Protein AF-A0A973TRD7-F1 (afdb_monomer)

Sequence (199 aa):
MSELKPLNPTEQDALVKQIGLTLMRAAPEEWRHVTAEYRATGRYFELAAEVRTADGGVRAWSPPQEVAGLFSRLRAGMYREGRGSWSNARYQLDHPSSYNLDFDRAEPTWTTPPPPQAYLDEMRFFPRTDDNVPDWLRRRLQQAPPPPPPVEPQPPRGFRTARVFDGAGPGGRPSVNRPPVADADPDLVLSNQDGAPVE

Secondary structure (DSSP, 8-state):
----PPPPHHHHHHHHHHHHHHHHHHSPTTEEEEEEEEEEETTEEEEEEEEEETTS-EEEE---HHHHHHHHHHHHHT-BTBBB--SEEEEEEETTTEEEEEEE-SPPPPSSPPPHHHHHHHHHHS-B-GGGS-HHHHHHHHHSPPPPPP---------------S-PPTTS-----PPPPPP--S---S---------

Foldseek 3Di:
DDDLAADDPVVLVVLLVVLQVQCVVQPDPQFFKKKWKWFAFQPDIDIWMWTQGPVRDIDTDDGDVVSNVSVVVSQSNQADPQQFGFGMWMWMAGPPGDIDIDTHNDDDDDPDDDALVSLVSRCVSRPHHPVNQDPVSVVSPVVHPDDDDPPPPDDPPDPPPDPPAPDDDPPRDGDDPDDDDPDDDPPDPDDDDDDDDDD

Structure (mmCIF, N/CA/C/O backbone):
data_AF-A0A973TRD7-F1
#
_entry.id   AF-A0A973TRD7-F1
#
loop_
_atom_site.group_PDB
_atom_site.id
_atom_site.type_symbol
_atom_site.label_atom_id
_atom_site.label_alt_id
_atom_site.label_comp_id
_atom_site.label_asym_id
_atom_site.label_entity_id
_atom_site.label_seq_id
_atom_site.pdbx_PDB_ins_code
_atom_site.Cartn_x
_atom_site.Cartn_y
_atom_site.Cartn_z
_atom_site.occupancy
_atom_site.B_iso_or_equiv
_atom_site.auth_seq_id
_atom_site.auth_comp_id
_atom_site.auth_asym_id
_atom_site.auth_atom_id
_atom_site.pdbx_PDB_model_num
ATOM 1 N N . MET A 1 1 ? -20.399 -10.534 14.195 1.00 36.16 1 MET A N 1
ATOM 2 C CA . MET A 1 1 ? -19.241 -9.619 14.238 1.00 36.16 1 MET A CA 1
ATOM 3 C C . MET A 1 1 ? -18.021 -10.506 14.106 1.00 36.16 1 MET A C 1
ATOM 5 O O . MET A 1 1 ? -17.645 -11.128 15.084 1.00 36.16 1 MET A O 1
ATOM 9 N N . SER A 1 2 ? -17.533 -10.728 12.887 1.00 35.81 2 SER A N 1
ATOM 10 C CA . SER A 1 2 ? -16.431 -11.665 12.662 1.00 35.81 2 SER A CA 1
ATOM 11 C C . SER A 1 2 ? -15.164 -11.066 13.259 1.00 35.81 2 SER A C 1
ATOM 13 O O . SER A 1 2 ? -14.701 -10.033 12.780 1.00 35.81 2 SER A O 1
ATOM 15 N N . GLU A 1 3 ? -14.650 -11.675 14.325 1.00 46.66 3 GLU A N 1
ATOM 16 C CA . GLU A 1 3 ? -13.319 -11.389 14.853 1.00 46.66 3 GLU A CA 1
ATOM 17 C C . GLU A 1 3 ? -12.333 -11.444 13.679 1.00 46.66 3 GLU A C 1
ATOM 19 O O . GLU A 1 3 ? -12.200 -12.476 13.014 1.00 46.66 3 GLU A O 1
ATOM 24 N N . LEU A 1 4 ? -11.697 -10.313 13.362 1.00 54.75 4 LEU A N 1
ATOM 25 C CA . LEU A 1 4 ? -10.613 -10.255 12.387 1.00 54.75 4 LEU A CA 1
ATOM 26 C C . LEU A 1 4 ? -9.442 -11.032 12.984 1.00 54.75 4 LEU A C 1
ATOM 28 O O . LEU A 1 4 ? -8.583 -10.469 13.658 1.00 54.75 4 LEU A O 1
ATOM 32 N N . LYS A 1 5 ? -9.447 -12.353 12.797 1.00 61.47 5 LYS A N 1
ATOM 33 C CA . LYS A 1 5 ? -8.379 -13.213 13.285 1.00 61.47 5 LYS A CA 1
ATOM 34 C C . LYS A 1 5 ? -7.078 -12.764 12.607 1.00 61.47 5 LYS A C 1
ATOM 36 O O . LYS A 1 5 ? -7.016 -12.799 11.374 1.00 61.47 5 LYS A O 1
ATOM 41 N N . PRO A 1 6 ? -6.056 -12.331 13.367 1.00 72.06 6 PRO A N 1
ATOM 42 C CA . PRO A 1 6 ? -4.777 -11.955 12.784 1.00 72.06 6 PRO A CA 1
ATOM 43 C C . PRO A 1 6 ? -4.212 -13.148 12.011 1.00 72.06 6 PRO A C 1
ATOM 45 O O . PRO A 1 6 ? -4.351 -14.296 12.446 1.00 72.06 6 PRO A O 1
ATOM 48 N N . LEU A 1 7 ? -3.592 -12.886 10.860 1.00 78.75 7 LEU A N 1
ATOM 49 C CA . LEU A 1 7 ? -3.001 -13.953 10.058 1.00 78.75 7 LEU A CA 1
ATOM 50 C C . LEU A 1 7 ? -1.892 -14.639 10.863 1.00 78.75 7 LEU A C 1
ATOM 52 O O . LEU A 1 7 ? -1.055 -13.984 11.490 1.00 78.75 7 LEU A O 1
ATOM 56 N N . ASN A 1 8 ? -1.881 -15.970 10.825 1.00 82.19 8 ASN A N 1
ATOM 57 C CA . ASN A 1 8 ? -0.775 -16.761 11.346 1.00 82.19 8 ASN A CA 1
ATOM 58 C C . ASN A 1 8 ? 0.511 -16.449 10.549 1.00 82.19 8 ASN A C 1
ATOM 60 O O . ASN A 1 8 ? 0.427 -16.109 9.368 1.00 82.19 8 ASN A O 1
ATOM 64 N N . PRO A 1 9 ? 1.706 -16.596 11.149 1.00 84.00 9 PRO A N 1
ATOM 65 C CA . PRO A 1 9 ? 2.973 -16.251 10.495 1.00 84.00 9 PRO A CA 1
ATOM 66 C C . PRO A 1 9 ? 3.190 -16.976 9.157 1.00 84.00 9 PRO A C 1
ATOM 68 O O . PRO A 1 9 ? 3.732 -16.392 8.227 1.00 84.00 9 PRO A O 1
ATOM 71 N N . THR A 1 10 ? 2.703 -18.212 9.021 1.00 87.69 10 THR A N 1
ATOM 72 C CA . THR A 1 10 ? 2.741 -18.969 7.760 1.00 87.69 10 THR A CA 1
ATOM 73 C C . THR A 1 10 ? 1.895 -18.329 6.659 1.00 87.69 10 THR A C 1
ATOM 75 O O . THR A 1 10 ? 2.340 -18.248 5.522 1.00 87.69 10 THR A O 1
ATOM 78 N N . GLU A 1 11 ? 0.699 -17.833 6.987 1.00 88.94 11 GLU A N 1
ATOM 79 C CA . GLU A 1 11 ? -0.173 -17.157 6.018 1.00 88.94 11 GLU A CA 1
ATOM 80 C C . GLU A 1 11 ? 0.417 -15.808 5.593 1.00 88.94 11 GLU A C 1
ATOM 82 O O . GLU A 1 11 ? 0.326 -15.419 4.431 1.00 88.94 11 GLU A O 1
ATOM 87 N N . GLN A 1 12 ? 1.054 -15.098 6.530 1.00 89.75 12 GLN A N 1
ATOM 88 C CA . GLN A 1 12 ? 1.774 -13.860 6.231 1.00 89.75 12 GLN A CA 1
ATOM 89 C C . GLN A 1 12 ? 2.941 -14.124 5.271 1.00 89.75 12 GLN A C 1
ATOM 91 O O . GLN A 1 12 ? 3.030 -13.468 4.238 1.00 89.75 12 GLN A O 1
ATOM 96 N N . ASP A 1 13 ? 3.788 -15.116 5.563 1.00 90.62 13 ASP A N 1
ATOM 97 C CA . ASP A 1 13 ? 4.892 -15.526 4.684 1.00 90.62 13 ASP A CA 1
ATOM 98 C C . ASP A 1 13 ? 4.392 -15.969 3.299 1.00 90.62 13 ASP A C 1
ATOM 100 O O . ASP A 1 13 ? 4.943 -15.557 2.276 1.00 90.62 13 ASP A O 1
ATOM 104 N N . ALA A 1 14 ? 3.293 -16.727 3.251 1.00 92.19 14 ALA A N 1
ATOM 105 C CA . ALA A 1 14 ? 2.662 -17.120 1.998 1.00 92.19 14 ALA A CA 1
ATOM 106 C C . ALA A 1 14 ? 2.234 -15.895 1.175 1.00 92.19 14 ALA A C 1
ATOM 108 O O . ALA A 1 14 ? 2.554 -15.830 -0.011 1.00 92.19 14 ALA A O 1
ATOM 109 N N . LEU A 1 15 ? 1.585 -14.895 1.784 1.00 93.12 15 LEU A N 1
ATOM 110 C CA . LEU A 1 15 ? 1.212 -13.655 1.090 1.00 93.12 15 LEU A CA 1
ATOM 111 C C . LEU A 1 15 ? 2.434 -12.882 0.590 1.00 93.12 15 LEU A C 1
ATOM 113 O O . LEU A 1 15 ? 2.438 -12.440 -0.555 1.00 93.12 15 LEU A O 1
ATOM 117 N N . VAL A 1 16 ? 3.484 -12.755 1.403 1.00 92.62 16 VAL A N 1
ATOM 118 C CA . VAL A 1 16 ? 4.730 -12.066 1.017 1.00 92.62 16 VAL A CA 1
ATOM 119 C C . VAL A 1 16 ? 5.386 -12.743 -0.188 1.00 92.62 16 VAL A C 1
ATOM 121 O O . VAL A 1 16 ? 5.825 -12.064 -1.121 1.00 92.62 16 VAL A O 1
ATOM 124 N N . LYS A 1 17 ? 5.409 -14.079 -0.214 1.00 92.88 17 LYS A N 1
ATOM 125 C CA . LYS A 1 17 ? 5.917 -14.854 -1.354 1.00 92.88 17 LYS A CA 1
ATOM 126 C C . LYS A 1 17 ? 5.019 -14.730 -2.580 1.00 92.88 17 LYS A C 1
ATOM 128 O O . LYS A 1 17 ? 5.532 -14.570 -3.682 1.00 92.88 17 LYS A O 1
ATOM 133 N N . GLN A 1 18 ? 3.696 -14.761 -2.411 1.00 94.19 18 GLN A N 1
ATOM 134 C CA . GLN A 1 18 ? 2.751 -14.552 -3.515 1.00 94.19 18 GLN A CA 1
ATOM 135 C C . GLN A 1 18 ? 2.909 -13.161 -4.142 1.00 94.19 18 GLN A C 1
ATOM 137 O O . GLN A 1 18 ? 2.917 -13.058 -5.366 1.00 94.19 18 GLN A O 1
ATOM 142 N N . ILE A 1 19 ? 3.114 -12.111 -3.336 1.00 94.38 19 ILE A N 1
ATOM 143 C CA . ILE A 1 19 ? 3.413 -10.756 -3.830 1.00 94.38 19 ILE A CA 1
ATOM 144 C C . ILE A 1 19 ? 4.675 -10.781 -4.696 1.00 94.38 19 ILE A C 1
ATOM 146 O O . ILE A 1 19 ? 4.633 -10.343 -5.844 1.00 94.38 19 ILE A O 1
ATOM 150 N N . GLY A 1 20 ? 5.769 -11.355 -4.182 1.00 92.69 20 GLY A N 1
ATOM 151 C CA . GLY A 1 20 ? 7.035 -11.460 -4.914 1.00 92.69 20 GLY A CA 1
ATOM 152 C C . GLY A 1 20 ? 6.910 -12.236 -6.225 1.00 92.69 20 GLY A C 1
ATOM 153 O O . GLY A 1 20 ? 7.390 -11.779 -7.257 1.00 92.69 20 GLY A O 1
ATOM 154 N N . LEU A 1 21 ? 6.205 -13.371 -6.217 1.00 92.75 21 LEU A N 1
ATOM 155 C CA . LEU A 1 21 ? 5.953 -14.174 -7.419 1.00 92.75 21 LEU A CA 1
ATOM 156 C C . LEU A 1 21 ? 5.098 -13.427 -8.449 1.00 92.75 21 LEU A C 1
ATOM 158 O O . LEU A 1 21 ? 5.360 -13.523 -9.646 1.00 92.75 21 LEU A O 1
ATOM 162 N N . THR A 1 22 ? 4.090 -12.681 -8.000 1.00 93.88 22 THR A N 1
ATOM 163 C CA . THR A 1 22 ? 3.213 -11.898 -8.884 1.00 93.88 22 THR A CA 1
ATOM 164 C C . THR A 1 22 ? 3.979 -10.742 -9.520 1.00 93.88 22 THR A C 1
ATOM 166 O O . THR A 1 22 ? 3.890 -10.541 -10.730 1.00 93.88 22 THR A O 1
ATOM 169 N N . LEU A 1 23 ? 4.797 -10.036 -8.730 1.00 92.50 23 LEU A N 1
ATOM 170 C CA . LEU A 1 23 ? 5.702 -8.997 -9.226 1.00 92.50 23 LEU A CA 1
ATOM 171 C C . LEU A 1 23 ? 6.706 -9.571 -10.228 1.00 92.50 23 LEU A C 1
ATOM 173 O O . LEU A 1 23 ? 6.843 -9.026 -11.313 1.00 92.50 23 LEU A O 1
ATOM 177 N N . MET A 1 24 ? 7.343 -10.698 -9.909 1.00 90.81 24 MET A N 1
ATOM 178 C CA . MET A 1 24 ? 8.309 -11.375 -10.781 1.00 90.81 24 MET A CA 1
ATOM 179 C C . MET A 1 24 ? 7.712 -11.778 -12.134 1.00 90.81 24 MET A C 1
ATOM 181 O O . MET A 1 24 ? 8.359 -11.613 -13.161 1.00 90.81 24 MET A O 1
ATOM 185 N N . ARG A 1 25 ? 6.488 -12.321 -12.138 1.00 90.19 25 ARG A N 1
ATOM 186 C CA . ARG A 1 25 ? 5.800 -12.763 -13.363 1.00 90.19 25 ARG A CA 1
ATOM 187 C C . ARG A 1 25 ? 5.344 -11.607 -14.241 1.00 90.19 25 ARG A C 1
ATOM 189 O O . ARG A 1 25 ? 5.261 -11.770 -15.451 1.00 90.19 25 ARG A O 1
ATOM 196 N N . ALA A 1 26 ? 4.985 -10.487 -13.624 1.00 91.25 26 ALA A N 1
ATOM 197 C CA . ALA A 1 26 ? 4.507 -9.313 -14.336 1.00 91.25 26 ALA A CA 1
ATOM 198 C C . ALA A 1 26 ? 5.639 -8.351 -14.721 1.00 91.25 26 ALA A C 1
ATOM 200 O O . ALA A 1 26 ? 5.433 -7.491 -15.579 1.00 91.25 26 ALA A O 1
ATOM 201 N N . ALA A 1 27 ? 6.805 -8.473 -14.081 1.00 89.56 27 ALA A N 1
ATOM 202 C CA . ALA A 1 27 ? 7.970 -7.663 -14.381 1.00 89.56 27 ALA A CA 1
ATOM 203 C C . ALA A 1 27 ? 8.361 -7.830 -15.860 1.00 89.56 27 ALA A C 1
ATOM 205 O O . ALA A 1 27 ? 8.278 -8.933 -16.408 1.00 89.56 27 ALA A O 1
ATOM 206 N N . PRO A 1 28 ? 8.779 -6.740 -16.519 1.00 86.94 28 PRO A N 1
ATOM 207 C CA . PRO A 1 28 ? 9.168 -6.787 -17.918 1.00 86.94 28 PRO A CA 1
ATOM 208 C C . PRO A 1 28 ? 10.438 -7.615 -18.111 1.00 86.94 28 PRO A C 1
ATOM 210 O O . PRO A 1 28 ? 11.205 -7.803 -17.172 1.00 86.94 28 PRO A O 1
ATOM 213 N N . GLU A 1 29 ? 10.707 -8.041 -19.342 1.00 83.44 29 GLU A N 1
ATOM 214 C CA . GLU A 1 29 ? 11.972 -8.690 -19.688 1.00 83.44 29 GLU A CA 1
ATOM 215 C C . GLU A 1 29 ? 13.202 -7.871 -19.241 1.00 83.44 29 GLU A C 1
ATOM 217 O O . GLU A 1 29 ? 13.158 -6.643 -19.133 1.00 83.44 29 GLU A O 1
ATOM 222 N N . GLU A 1 30 ? 14.284 -8.585 -18.916 1.00 85.81 30 GLU A N 1
ATOM 223 C CA . GLU A 1 30 ? 15.579 -8.018 -18.499 1.00 85.81 30 GLU A CA 1
ATOM 224 C C . GLU A 1 30 ? 15.570 -7.204 -17.190 1.00 85.81 30 GLU A C 1
ATOM 226 O O . GLU A 1 30 ? 16.510 -6.453 -16.900 1.00 85.81 30 GLU A O 1
ATOM 231 N N . TRP A 1 31 ? 14.536 -7.355 -16.356 1.00 91.19 31 TRP A N 1
ATOM 232 C CA . TRP A 1 31 ? 14.514 -6.767 -15.020 1.00 91.19 31 TRP A CA 1
ATOM 233 C C . TRP A 1 31 ? 15.614 -7.357 -14.120 1.00 91.19 31 TRP A C 1
ATOM 235 O O . TRP A 1 31 ? 15.914 -8.551 -14.141 1.00 91.19 31 TRP A O 1
ATOM 245 N N . ARG A 1 32 ? 16.216 -6.501 -13.293 1.00 91.88 32 ARG A N 1
ATOM 246 C CA . ARG A 1 32 ? 17.282 -6.854 -12.341 1.00 91.88 32 ARG A CA 1
ATOM 247 C C . ARG A 1 32 ? 16.891 -6.512 -10.909 1.00 91.88 32 ARG A C 1
ATOM 249 O O . ARG A 1 32 ? 17.231 -7.253 -9.990 1.00 91.88 32 ARG A O 1
ATOM 256 N N . HIS A 1 33 ? 16.164 -5.409 -10.742 1.0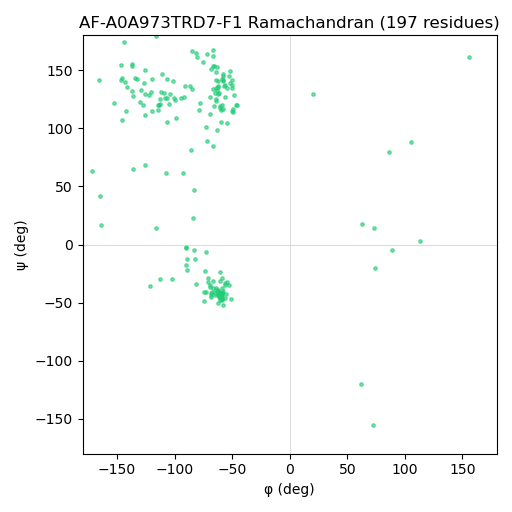0 94.00 33 HIS A N 1
ATOM 257 C CA . HIS A 1 33 ? 15.620 -4.955 -9.468 1.00 94.00 33 HIS A CA 1
ATOM 258 C C . HIS A 1 33 ? 14.218 -4.379 -9.675 1.00 94.00 33 HIS A C 1
ATOM 260 O O . HIS A 1 33 ? 14.004 -3.602 -10.605 1.00 94.00 33 HIS A O 1
ATOM 266 N N . VAL A 1 34 ? 13.276 -4.730 -8.808 1.00 95.06 34 VAL A N 1
ATOM 267 C CA . VAL A 1 34 ? 11.922 -4.171 -8.771 1.00 95.06 34 VAL A CA 1
ATOM 268 C C . VAL A 1 34 ? 11.688 -3.574 -7.395 1.00 95.06 34 VAL A C 1
ATOM 270 O O . VAL A 1 34 ? 11.854 -4.260 -6.390 1.00 95.06 34 VAL A O 1
ATOM 273 N N . THR A 1 35 ? 11.236 -2.327 -7.360 1.00 95.38 35 THR A N 1
ATOM 274 C CA . THR A 1 35 ? 10.766 -1.673 -6.138 1.00 95.38 35 THR A CA 1
ATOM 275 C C . THR A 1 35 ? 9.280 -1.416 -6.282 1.00 95.38 35 THR A C 1
ATOM 277 O O . THR A 1 35 ? 8.872 -0.704 -7.190 1.00 95.38 35 THR A O 1
ATOM 280 N N . ALA A 1 36 ? 8.468 -1.982 -5.398 1.00 95.81 36 ALA A N 1
ATOM 281 C CA . ALA A 1 36 ? 7.039 -1.718 -5.291 1.00 95.81 36 ALA A CA 1
ATOM 282 C C . ALA A 1 36 ? 6.757 -1.005 -3.965 1.00 95.81 36 ALA A C 1
ATOM 284 O O . ALA A 1 36 ? 7.108 -1.495 -2.893 1.00 95.81 36 ALA A O 1
ATOM 285 N N . GLU A 1 37 ? 6.103 0.143 -4.037 1.00 96.00 37 GLU A N 1
ATOM 286 C CA . GLU A 1 37 ? 5.694 0.945 -2.894 1.00 96.00 37 GLU A CA 1
ATOM 287 C C . GLU A 1 37 ? 4.175 0.975 -2.814 1.00 96.00 37 GLU A C 1
ATOM 289 O O . GLU A 1 37 ? 3.493 1.509 -3.689 1.00 96.00 37 GLU A O 1
ATOM 294 N N . TYR A 1 38 ? 3.650 0.401 -1.742 1.00 96.25 38 TYR A N 1
ATOM 295 C CA . TYR A 1 38 ? 2.233 0.386 -1.440 1.00 96.25 38 TYR A CA 1
ATOM 296 C C . TYR A 1 38 ? 1.957 1.313 -0.258 1.00 96.25 38 TYR A C 1
ATOM 298 O O . TYR A 1 38 ? 2.554 1.179 0.812 1.00 96.25 38 TYR A O 1
ATOM 306 N N . ARG A 1 39 ? 1.033 2.251 -0.440 1.00 95.62 39 ARG A N 1
ATOM 307 C CA . ARG A 1 39 ? 0.637 3.242 0.567 1.00 95.62 39 ARG A CA 1
ATOM 308 C C . ARG A 1 39 ? -0.868 3.144 0.741 1.00 95.62 39 ARG A C 1
ATOM 310 O O . ARG A 1 39 ? -1.588 3.153 -0.251 1.00 95.62 39 ARG A O 1
ATOM 317 N N . ALA A 1 40 ? -1.364 3.024 1.968 1.00 95.62 40 ALA A N 1
ATOM 318 C CA . ALA A 1 40 ? -2.796 2.870 2.212 1.00 95.62 40 ALA A CA 1
ATOM 319 C C . ALA A 1 40 ? -3.273 3.527 3.507 1.00 95.62 40 ALA A C 1
ATOM 321 O O . ALA A 1 40 ? -2.631 3.433 4.553 1.00 95.62 40 ALA A O 1
ATOM 322 N N . THR A 1 41 ? -4.466 4.114 3.422 1.00 94.19 41 THR A N 1
ATOM 323 C CA . THR A 1 41 ? -5.216 4.697 4.537 1.00 94.19 41 THR A CA 1
ATOM 324 C C . THR A 1 41 ? -6.699 4.402 4.328 1.00 94.19 41 THR A C 1
ATOM 326 O O . THR A 1 41 ? -7.320 4.874 3.374 1.00 94.19 41 THR A O 1
ATOM 329 N N . GLY A 1 42 ? -7.290 3.614 5.224 1.00 90.88 42 GLY A N 1
ATOM 330 C CA . GLY A 1 42 ? -8.692 3.221 5.140 1.00 90.88 42 GLY A CA 1
ATOM 331 C C . GLY A 1 42 ? -8.962 2.415 3.874 1.00 90.88 42 GLY A C 1
ATOM 332 O O . GLY A 1 42 ? -8.370 1.355 3.679 1.00 90.88 42 GLY A O 1
ATOM 333 N N . ARG A 1 43 ? -9.863 2.920 3.021 1.00 89.31 43 ARG A N 1
ATOM 334 C CA . ARG A 1 43 ? -10.168 2.329 1.701 1.00 89.31 43 ARG A CA 1
ATOM 335 C C . ARG A 1 43 ? -9.283 2.861 0.576 1.00 89.31 43 ARG A C 1
ATOM 337 O O . ARG A 1 43 ? -9.322 2.314 -0.520 1.00 89.31 43 ARG A O 1
ATOM 344 N N . TYR A 1 44 ? -8.550 3.942 0.825 1.00 94.31 44 TYR A N 1
ATOM 345 C CA . TYR A 1 44 ? -7.702 4.571 -0.174 1.00 94.31 44 TYR A CA 1
ATOM 346 C C . TYR A 1 44 ? -6.328 3.907 -0.188 1.00 94.31 44 TYR A C 1
ATOM 348 O O . TYR A 1 44 ? -5.748 3.659 0.873 1.00 94.31 44 TYR A O 1
ATOM 356 N N . PHE A 1 45 ? -5.802 3.643 -1.380 1.00 94.88 45 PHE A N 1
ATOM 357 C CA . PHE A 1 45 ? -4.450 3.137 -1.557 1.00 94.88 45 PHE A CA 1
ATOM 358 C C . PHE A 1 45 ? -3.822 3.676 -2.843 1.00 94.88 45 PHE A C 1
ATOM 360 O O . PHE A 1 45 ? -4.521 3.972 -3.8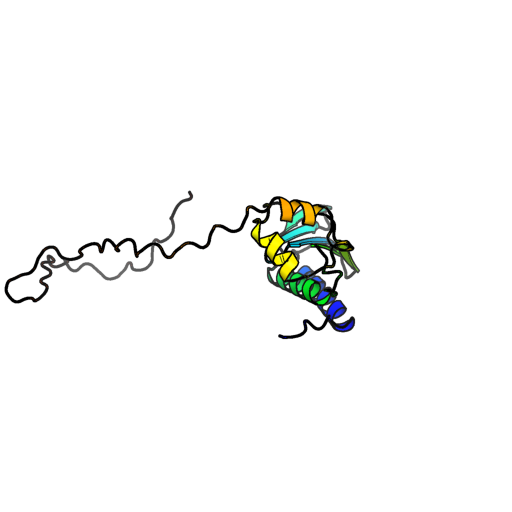09 1.00 94.88 45 PHE A O 1
ATOM 367 N N . GLU A 1 46 ? -2.496 3.742 -2.856 1.00 94.88 46 GLU A N 1
ATOM 368 C CA . GLU A 1 46 ? -1.674 3.956 -4.043 1.00 94.88 46 GLU A CA 1
ATOM 369 C C . GLU A 1 46 ? -0.633 2.836 -4.119 1.00 94.88 46 GLU A C 1
ATOM 371 O O . GLU A 1 46 ? -0.062 2.428 -3.104 1.00 94.88 46 GLU A O 1
ATOM 376 N N . LEU A 1 47 ? -0.400 2.327 -5.327 1.00 94.75 47 LEU A N 1
ATOM 377 C CA . LEU A 1 47 ? 0.653 1.362 -5.619 1.00 94.75 47 LEU A CA 1
ATOM 378 C C . LEU A 1 47 ? 1.507 1.924 -6.750 1.00 94.75 47 LEU A C 1
ATOM 380 O O . LEU A 1 47 ? 1.048 2.020 -7.888 1.00 94.75 47 LEU A O 1
ATOM 384 N N . ALA A 1 48 ? 2.740 2.285 -6.424 1.00 93.94 48 ALA A N 1
ATOM 385 C CA . ALA A 1 48 ? 3.752 2.679 -7.391 1.00 93.94 48 ALA A CA 1
ATOM 386 C C . ALA A 1 48 ? 4.783 1.557 -7.505 1.00 93.94 48 ALA A C 1
ATOM 388 O O . ALA A 1 48 ? 5.125 0.931 -6.502 1.00 93.94 48 ALA A O 1
ATOM 389 N N . ALA A 1 49 ? 5.292 1.293 -8.704 1.00 94.62 49 ALA A N 1
ATOM 390 C CA . ALA A 1 49 ? 6.458 0.440 -8.849 1.00 94.62 49 ALA A CA 1
ATOM 391 C C . ALA A 1 49 ? 7.451 1.009 -9.856 1.00 94.62 49 ALA A C 1
ATOM 393 O O . ALA A 1 49 ? 7.110 1.765 -10.766 1.00 94.62 49 ALA A O 1
ATOM 394 N N . GLU A 1 50 ? 8.699 0.617 -9.678 1.00 95.25 50 GLU A N 1
ATOM 395 C CA . GLU A 1 50 ? 9.814 0.955 -10.540 1.00 95.25 50 GLU A CA 1
ATOM 396 C C . GLU A 1 50 ? 10.593 -0.317 -10.845 1.00 95.25 50 GLU A C 1
ATOM 398 O O . GLU A 1 50 ? 10.768 -1.187 -9.988 1.00 95.25 50 GLU A O 1
ATOM 403 N N . VAL A 1 51 ? 11.080 -0.419 -12.077 1.00 94.88 51 VAL A N 1
ATOM 404 C CA . VAL A 1 51 ? 11.920 -1.528 -12.523 1.00 94.88 51 VAL A CA 1
ATOM 405 C C . VAL A 1 51 ? 13.251 -0.974 -12.986 1.00 94.88 51 VAL A C 1
ATOM 407 O O . VAL A 1 51 ? 13.301 -0.047 -13.797 1.00 94.88 51 VAL A O 1
ATOM 410 N N . ARG A 1 52 ? 14.331 -1.577 -12.494 1.00 94.19 52 ARG A N 1
ATOM 411 C CA . ARG A 1 52 ? 15.682 -1.394 -13.019 1.00 94.19 52 ARG A CA 1
ATOM 412 C C . ARG A 1 52 ? 16.042 -2.577 -13.897 1.00 94.19 52 ARG A C 1
ATOM 414 O O . ARG A 1 52 ? 15.948 -3.725 -13.459 1.00 94.19 52 ARG A O 1
ATOM 421 N N . THR A 1 53 ? 16.445 -2.284 -15.121 1.00 90.25 53 THR A N 1
ATOM 422 C CA . THR A 1 53 ? 16.894 -3.278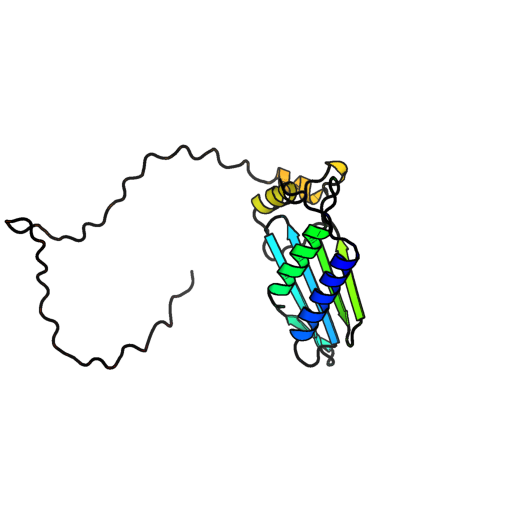 -16.105 1.00 90.25 53 THR A CA 1
ATOM 423 C C . THR A 1 53 ? 18.377 -3.603 -15.928 1.00 90.25 53 THR A C 1
ATOM 425 O O . THR A 1 53 ? 19.095 -2.897 -15.214 1.00 90.25 53 THR A O 1
ATOM 428 N N . ALA A 1 54 ? 18.849 -4.677 -16.563 1.00 85.06 54 ALA A N 1
ATOM 429 C CA . ALA A 1 54 ? 20.263 -5.063 -16.555 1.00 85.06 54 ALA A CA 1
ATOM 430 C C . ALA A 1 54 ? 21.198 -3.979 -17.131 1.00 85.06 54 ALA A C 1
ATOM 432 O O . ALA A 1 54 ? 22.331 -3.857 -16.674 1.00 85.06 54 ALA A O 1
ATOM 433 N N . ASP A 1 55 ? 20.698 -3.161 -18.061 1.00 84.62 55 ASP A N 1
ATOM 434 C CA . ASP A 1 55 ? 21.400 -2.009 -18.648 1.00 84.62 55 ASP A CA 1
ATOM 435 C C . ASP A 1 55 ? 21.525 -0.813 -17.674 1.00 84.62 55 ASP A C 1
ATOM 437 O O . ASP A 1 55 ? 22.200 0.174 -17.942 1.00 84.62 55 ASP A O 1
ATOM 441 N N . GLY A 1 56 ? 20.888 -0.892 -16.499 1.00 85.31 56 GLY A N 1
ATOM 442 C CA . GLY A 1 56 ? 20.900 0.160 -15.477 1.00 85.31 56 GLY A CA 1
ATOM 443 C C . GLY A 1 56 ? 19.788 1.201 -15.635 1.00 85.31 56 GLY A C 1
ATOM 444 O O . GLY A 1 56 ? 19.607 2.036 -14.746 1.00 85.31 56 GLY A O 1
ATOM 445 N N . GLY A 1 57 ? 18.994 1.129 -16.707 1.00 90.06 57 GLY A N 1
ATOM 446 C CA . GLY A 1 57 ? 17.832 1.991 -16.909 1.00 90.06 57 GLY A CA 1
ATOM 447 C C . GLY A 1 57 ? 16.750 1.754 -15.853 1.00 90.06 57 GLY A C 1
ATOM 448 O O . GLY A 1 57 ? 16.348 0.609 -15.623 1.00 90.06 57 GLY A O 1
ATOM 449 N N . VAL A 1 58 ? 16.265 2.835 -15.235 1.00 92.81 58 VAL A N 1
ATOM 450 C CA . VAL A 1 58 ? 15.144 2.830 -14.281 1.00 92.81 58 VAL A CA 1
ATOM 451 C C . VAL A 1 58 ? 13.902 3.376 -14.972 1.00 92.81 58 VAL A C 1
ATOM 453 O O . VAL A 1 58 ? 13.949 4.455 -15.562 1.00 92.81 58 VAL A O 1
ATOM 456 N N . ARG A 1 59 ? 12.786 2.653 -14.885 1.00 91.88 59 ARG A N 1
ATOM 457 C CA . ARG A 1 59 ? 11.493 3.123 -15.388 1.00 91.88 59 ARG A CA 1
ATOM 458 C C . ARG A 1 59 ? 10.379 2.866 -14.389 1.00 91.88 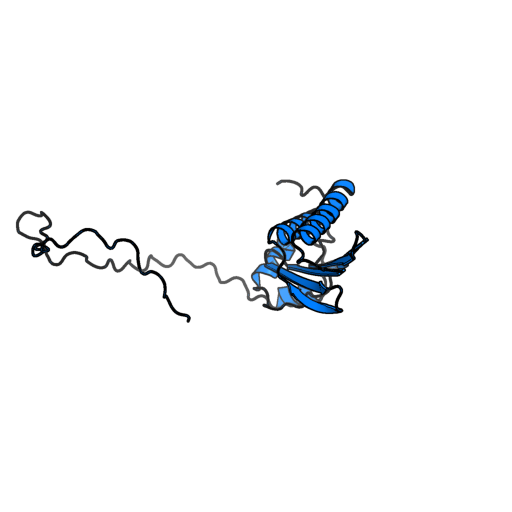59 ARG A C 1
ATOM 460 O O . ARG A 1 59 ? 10.350 1.815 -13.749 1.00 91.88 59 ARG A O 1
ATOM 467 N N . ALA A 1 60 ? 9.442 3.807 -14.315 1.00 92.25 60 ALA A N 1
ATOM 468 C CA . ALA A 1 60 ? 8.172 3.576 -13.649 1.00 92.25 60 ALA A CA 1
ATOM 469 C C . ALA A 1 60 ? 7.416 2.450 -14.365 1.00 92.25 60 ALA A C 1
ATOM 471 O O . ALA A 1 60 ? 7.432 2.340 -15.595 1.00 92.25 60 ALA A O 1
ATOM 472 N N . TRP A 1 61 ? 6.771 1.601 -13.581 1.00 91.88 61 TRP A N 1
ATOM 473 C CA . TRP A 1 61 ? 6.037 0.441 -14.052 1.00 91.88 61 TRP A CA 1
ATOM 474 C C . TRP A 1 61 ? 4.789 0.246 -13.195 1.00 91.88 61 TRP A C 1
ATOM 476 O O . TRP A 1 61 ? 4.817 0.412 -11.978 1.00 91.88 61 TRP A O 1
ATOM 486 N N . SER A 1 62 ? 3.680 -0.112 -13.832 1.00 91.12 62 SER A N 1
ATOM 487 C CA . SER A 1 62 ? 2.426 -0.388 -13.138 1.00 91.12 62 SER A CA 1
ATOM 488 C C . SER A 1 62 ? 2.263 -1.898 -12.953 1.00 91.12 62 SER A C 1
ATOM 490 O O . SER A 1 62 ? 2.029 -2.602 -13.939 1.00 91.12 62 SER A O 1
ATOM 492 N N . PRO A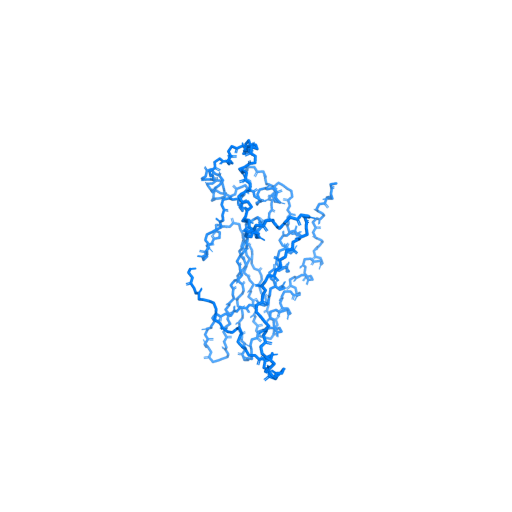 1 63 ? 2.382 -2.418 -11.719 1.00 90.94 63 PRO A N 1
ATOM 493 C CA . PRO A 1 63 ? 2.174 -3.832 -11.453 1.00 90.94 63 PRO A CA 1
ATOM 494 C C . PRO A 1 63 ? 0.679 -4.193 -11.555 1.00 90.94 63 PRO A C 1
ATOM 496 O O . PRO A 1 63 ? -0.184 -3.311 -11.491 1.00 90.94 63 PRO A O 1
ATOM 499 N N . PRO A 1 64 ? 0.338 -5.490 -11.671 1.00 91.56 64 PRO A N 1
ATOM 500 C CA . PRO A 1 64 ? -1.049 -5.941 -11.709 1.00 91.56 64 PRO A CA 1
ATOM 501 C C . PRO A 1 64 ? -1.827 -5.518 -10.460 1.00 91.56 64 PRO A C 1
ATOM 503 O O . PRO A 1 64 ? -1.298 -5.557 -9.348 1.00 91.56 64 PRO A O 1
ATOM 506 N N . GLN A 1 65 ? -3.118 -5.208 -10.616 1.00 89.50 65 GLN A N 1
ATOM 507 C CA . GLN A 1 65 ? -3.971 -4.805 -9.487 1.00 89.50 65 GLN A CA 1
ATOM 508 C C . GLN A 1 65 ? -4.094 -5.884 -8.399 1.00 89.50 65 GLN A C 1
ATOM 510 O O . GLN A 1 6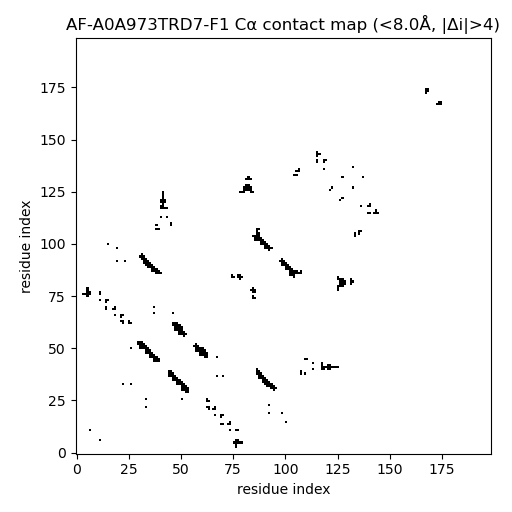5 ? -4.325 -5.562 -7.234 1.00 89.50 65 GLN A O 1
ATOM 515 N N . GLU A 1 66 ? -3.873 -7.155 -8.746 1.00 93.06 66 GLU A N 1
ATOM 516 C CA . GLU A 1 66 ? -3.815 -8.255 -7.779 1.00 93.06 66 GLU A CA 1
ATOM 517 C C . GLU A 1 66 ? -2.759 -8.013 -6.687 1.00 93.06 66 GLU A C 1
ATOM 519 O O . GLU A 1 66 ? -3.007 -8.310 -5.518 1.00 93.06 66 GLU A O 1
ATOM 524 N N . VAL A 1 67 ? -1.630 -7.374 -7.025 1.00 94.00 67 VAL A N 1
ATOM 525 C CA . VAL A 1 67 ? -0.571 -7.024 -6.066 1.00 94.00 67 VAL A CA 1
ATOM 526 C C . VAL A 1 67 ? -1.106 -6.100 -4.969 1.00 94.00 67 VAL A C 1
ATOM 528 O O . VAL A 1 67 ? -0.853 -6.340 -3.788 1.00 94.00 67 VAL A O 1
ATOM 531 N N . ALA A 1 68 ? -1.904 -5.089 -5.326 1.00 92.88 68 ALA A N 1
ATOM 532 C CA . ALA A 1 68 ? -2.543 -4.206 -4.348 1.00 92.88 68 ALA A CA 1
ATOM 533 C C . ALA A 1 68 ? -3.509 -4.977 -3.431 1.00 92.88 68 ALA A C 1
ATOM 535 O O . ALA A 1 68 ? -3.530 -4.758 -2.218 1.00 92.88 68 ALA A O 1
ATOM 536 N N . GLY A 1 69 ? -4.262 -5.932 -3.988 1.00 93.19 69 GLY A N 1
ATOM 537 C CA . GLY A 1 69 ? -5.131 -6.826 -3.218 1.00 93.19 69 GLY A CA 1
ATOM 538 C C . GLY A 1 69 ? -4.359 -7.687 -2.212 1.00 93.19 69 GLY A C 1
ATOM 539 O O . GLY A 1 69 ? -4.771 -7.811 -1.055 1.00 93.19 69 GLY A O 1
ATOM 540 N N . LEU A 1 70 ? -3.208 -8.230 -2.615 1.00 94.38 70 LEU A N 1
ATOM 541 C CA . LEU A 1 70 ? -2.331 -9.012 -1.741 1.00 94.38 70 LEU A CA 1
ATOM 542 C C . LEU A 1 70 ? -1.738 -8.163 -0.605 1.00 94.38 70 LEU A C 1
ATOM 544 O O . LEU A 1 70 ? -1.769 -8.598 0.548 1.00 94.38 70 LEU A O 1
ATOM 548 N N . PHE A 1 71 ? -1.273 -6.939 -0.889 1.00 95.00 71 PHE A N 1
ATOM 549 C CA . PHE A 1 71 ? -0.823 -6.002 0.151 1.00 95.00 71 PHE A CA 1
ATOM 550 C C . PHE A 1 71 ? -1.946 -5.627 1.114 1.00 95.00 71 PHE A C 1
ATOM 552 O O . PHE A 1 71 ? -1.739 -5.637 2.326 1.00 95.00 71 PHE A O 1
ATOM 559 N N . SER A 1 72 ? -3.145 -5.347 0.601 1.00 93.38 72 SER A N 1
ATOM 560 C CA . SER A 1 72 ? -4.323 -5.056 1.424 1.00 93.38 72 SER A CA 1
ATOM 561 C C . SER A 1 72 ? -4.656 -6.223 2.362 1.00 93.38 72 SER A C 1
ATOM 563 O O . SER A 1 72 ? -4.899 -6.025 3.556 1.00 93.38 72 SER A O 1
ATOM 565 N N . ARG A 1 73 ? -4.565 -7.465 1.871 1.00 92.56 73 ARG A N 1
ATOM 566 C CA . ARG A 1 73 ? -4.775 -8.668 2.688 1.00 92.56 73 ARG A CA 1
ATOM 567 C C . ARG A 1 73 ? -3.674 -8.862 3.733 1.00 92.56 73 ARG A C 1
ATOM 569 O O . ARG A 1 73 ? -3.982 -9.193 4.878 1.00 92.56 73 ARG A O 1
ATOM 576 N N . LEU A 1 74 ? -2.414 -8.617 3.371 1.00 93.19 74 LEU A N 1
ATOM 577 C CA . LEU A 1 74 ? -1.286 -8.655 4.306 1.00 93.19 74 LEU A CA 1
ATOM 578 C C . LEU A 1 74 ? -1.468 -7.610 5.413 1.00 93.19 74 LEU A C 1
ATOM 580 O O . LEU A 1 74 ? -1.334 -7.922 6.594 1.00 93.19 74 LEU A O 1
ATOM 584 N N . ARG A 1 75 ? -1.866 -6.393 5.041 1.00 92.75 75 ARG A N 1
ATOM 585 C CA . ARG A 1 75 ? -2.169 -5.292 5.957 1.00 92.75 75 ARG A CA 1
ATOM 586 C C . ARG A 1 75 ? -3.284 -5.648 6.934 1.00 92.75 75 ARG A C 1
ATOM 588 O O . ARG A 1 75 ? -3.130 -5.434 8.137 1.00 92.75 75 ARG A O 1
ATOM 595 N N . ALA A 1 76 ? -4.383 -6.208 6.430 1.00 91.44 76 ALA A N 1
ATOM 596 C CA . ALA A 1 76 ? -5.485 -6.706 7.248 1.00 91.44 76 ALA A CA 1
ATOM 597 C C . ALA A 1 76 ? -5.021 -7.797 8.221 1.00 91.44 76 ALA A C 1
ATOM 599 O O . ALA A 1 76 ? -5.370 -7.776 9.396 1.00 91.44 76 ALA A O 1
ATOM 600 N N . GLY A 1 77 ? -4.173 -8.711 7.759 1.00 90.00 77 GLY A N 1
ATOM 601 C CA . GLY A 1 77 ? -3.641 -9.793 8.577 1.00 90.00 77 GLY A CA 1
ATOM 602 C C . GLY A 1 77 ? -2.585 -9.407 9.604 1.00 90.00 77 GLY A C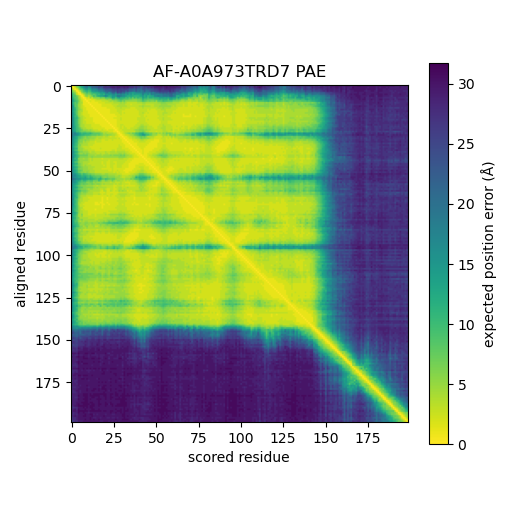 1
ATOM 603 O O . GLY A 1 77 ? -2.384 -10.139 10.573 1.00 90.00 77 GLY A O 1
ATOM 604 N N . MET A 1 78 ? -1.899 -8.285 9.393 1.00 90.44 78 MET A N 1
ATOM 605 C CA . MET A 1 78 ? -0.920 -7.713 10.322 1.00 90.44 78 MET A CA 1
ATOM 606 C C . MET A 1 78 ? -1.548 -6.739 11.323 1.00 90.44 78 MET A C 1
ATOM 608 O O . MET A 1 78 ? -0.849 -6.233 12.203 1.00 90.44 78 MET A O 1
ATOM 612 N N . TYR A 1 79 ? -2.857 -6.501 11.219 1.00 90.50 79 TYR A N 1
ATOM 613 C CA . TYR A 1 79 ? -3.599 -5.729 12.200 1.00 90.50 79 TYR A CA 1
ATOM 614 C C . TYR A 1 79 ? -3.467 -6.339 13.598 1.00 90.50 79 TYR A C 1
ATOM 616 O O . TYR A 1 79 ? -3.574 -7.552 13.796 1.00 90.50 79 TYR A O 1
ATOM 624 N N . ARG A 1 80 ? -3.256 -5.467 14.583 1.00 87.69 80 ARG A N 1
ATOM 625 C CA . ARG A 1 80 ? -3.309 -5.813 16.001 1.00 87.69 80 ARG A CA 1
ATOM 626 C C . ARG A 1 80 ? -4.222 -4.842 16.726 1.00 87.69 80 ARG A C 1
ATOM 628 O O . ARG A 1 80 ? -4.088 -3.629 16.563 1.00 87.69 80 ARG A O 1
ATOM 635 N N . GLU A 1 81 ? -5.110 -5.378 17.553 1.00 85.31 81 GLU A N 1
ATOM 636 C CA . GLU A 1 81 ? -6.009 -4.577 18.379 1.00 85.31 81 GLU A CA 1
ATOM 637 C C . GLU A 1 81 ? -5.222 -3.578 19.233 1.00 85.31 81 GLU A C 1
ATOM 639 O O . GLU A 1 81 ? -4.158 -3.889 19.771 1.00 85.31 81 GLU A O 1
ATOM 644 N N . GLY A 1 82 ? -5.692 -2.331 19.276 1.00 86.12 82 GLY A N 1
ATOM 645 C CA . GLY A 1 82 ? -5.034 -1.247 20.005 1.00 86.12 82 GLY A CA 1
ATOM 646 C C . GLY A 1 82 ? -3.762 -0.688 19.352 1.00 86.12 82 GLY A C 1
ATOM 647 O O . GLY A 1 82 ? -3.421 0.457 19.618 1.00 86.12 82 GLY A O 1
ATOM 648 N N . ARG A 1 83 ? -3.093 -1.407 18.445 1.00 88.56 83 ARG A N 1
ATOM 649 C CA . ARG A 1 83 ? -1.909 -0.911 17.706 1.00 88.56 83 ARG A CA 1
ATOM 650 C C . ARG A 1 83 ? -2.238 -0.481 16.272 1.00 88.56 83 ARG A C 1
ATOM 652 O O . ARG A 1 83 ? -1.577 0.400 15.720 1.00 88.56 83 ARG A O 1
ATOM 659 N N . GLY A 1 84 ? -3.248 -1.106 15.674 1.00 89.94 84 GLY A N 1
ATOM 660 C CA . GLY A 1 84 ? -3.625 -0.984 14.269 1.00 89.94 84 GLY A CA 1
ATOM 661 C C . GLY A 1 84 ? -2.672 -1.676 13.306 1.00 89.94 84 GLY A C 1
ATOM 662 O O . GLY A 1 84 ? -2.009 -2.641 13.675 1.00 89.94 84 GLY A O 1
ATOM 663 N N . SER A 1 85 ? -2.640 -1.200 12.059 1.00 92.75 85 SER A N 1
ATOM 664 C CA . SER A 1 85 ? -1.773 -1.723 10.995 1.00 92.75 85 SER A CA 1
ATOM 665 C C . SER A 1 85 ? -0.761 -0.678 10.510 1.00 92.75 85 SER A C 1
ATOM 667 O O . SER A 1 85 ? -0.711 0.448 11.019 1.00 92.75 85 SER A O 1
ATOM 669 N N . TRP A 1 86 ? 0.069 -1.060 9.551 1.00 94.38 86 TRP A N 1
ATOM 670 C CA . TRP A 1 86 ? 1.008 -0.180 8.862 1.00 94.38 86 TRP A CA 1
ATOM 671 C C . TRP A 1 86 ? 0.307 0.636 7.761 1.00 94.38 86 TRP A C 1
ATOM 673 O O . TRP A 1 86 ? -0.812 0.308 7.347 1.00 94.38 86 TRP A O 1
ATOM 683 N N . SER A 1 87 ? 0.941 1.726 7.329 1.00 94.12 87 SER A N 1
ATOM 684 C CA . SER A 1 87 ? 0.416 2.639 6.296 1.00 94.12 87 SER A CA 1
ATOM 685 C C . SER A 1 87 ? 1.243 2.597 5.017 1.00 94.12 87 SER A C 1
ATOM 687 O O . SER A 1 87 ? 0.691 2.767 3.933 1.00 94.12 87 SER A O 1
ATOM 689 N N . ASN A 1 88 ? 2.540 2.316 5.138 1.00 95.75 88 ASN A N 1
ATOM 690 C CA . ASN A 1 88 ? 3.463 2.180 4.020 1.00 95.75 88 ASN A CA 1
ATOM 691 C C . ASN A 1 88 ? 4.049 0.771 4.017 1.00 95.75 88 ASN A C 1
ATOM 693 O O . ASN A 1 88 ? 4.338 0.215 5.079 1.00 95.75 88 ASN A O 1
ATOM 697 N N . ALA A 1 89 ? 4.241 0.217 2.828 1.00 96.44 89 ALA A N 1
ATOM 698 C CA . ALA A 1 89 ? 5.010 -0.990 2.595 1.00 96.44 89 ALA A CA 1
ATOM 699 C C . ALA A 1 89 ? 5.897 -0.794 1.363 1.00 96.44 89 ALA A C 1
ATOM 701 O O . ALA A 1 89 ? 5.427 -0.349 0.315 1.00 96.44 89 ALA A O 1
ATOM 702 N N . ARG A 1 90 ? 7.174 -1.152 1.482 1.00 96.31 90 ARG A N 1
ATOM 703 C CA . ARG A 1 90 ? 8.141 -1.148 0.386 1.00 96.31 90 ARG A CA 1
ATOM 704 C C . ARG A 1 90 ? 8.666 -2.557 0.172 1.00 96.31 90 ARG A C 1
ATOM 706 O O . ARG A 1 90 ? 9.364 -3.111 1.019 1.00 96.31 90 ARG A O 1
ATOM 713 N N . TYR A 1 91 ? 8.355 -3.112 -0.988 1.00 95.88 91 TYR A N 1
ATOM 714 C CA . TYR A 1 91 ? 8.814 -4.418 -1.429 1.00 95.88 91 TYR A CA 1
ATOM 715 C C . TYR A 1 91 ? 9.909 -4.243 -2.471 1.00 95.88 91 TYR A C 1
ATOM 717 O O . TYR A 1 91 ? 9.695 -3.632 -3.512 1.00 95.88 91 TYR A O 1
ATOM 725 N N . GLN A 1 92 ? 11.080 -4.786 -2.187 1.00 95.50 92 GLN A N 1
ATOM 726 C CA . GLN A 1 92 ? 12.226 -4.810 -3.085 1.00 95.50 92 GLN A CA 1
ATOM 727 C C . GLN A 1 92 ? 12.457 -6.252 -3.512 1.00 95.50 92 GLN A C 1
ATOM 729 O O . GLN A 1 92 ? 12.469 -7.148 -2.669 1.00 95.50 92 GLN A O 1
ATOM 734 N N . LEU A 1 93 ? 12.607 -6.476 -4.810 1.00 94.12 93 LEU A N 1
ATOM 735 C CA . LEU A 1 93 ? 12.866 -7.779 -5.402 1.00 94.12 93 LEU A CA 1
ATOM 736 C C . LEU A 1 93 ? 14.098 -7.675 -6.299 1.00 94.12 93 LEU A C 1
ATOM 738 O O . LEU A 1 93 ? 14.109 -6.930 -7.274 1.00 94.12 93 LEU A O 1
ATOM 742 N N . ASP A 1 94 ? 15.113 -8.461 -5.981 1.00 92.56 94 ASP A N 1
ATOM 743 C CA . ASP A 1 94 ? 16.372 -8.584 -6.697 1.00 92.56 94 ASP A CA 1
ATOM 744 C C . ASP A 1 94 ? 16.443 -9.937 -7.409 1.00 92.56 94 ASP A C 1
ATOM 746 O O . ASP A 1 94 ? 16.239 -11.003 -6.815 1.00 92.56 94 ASP A O 1
ATOM 750 N N . HIS A 1 95 ? 16.789 -9.903 -8.695 1.00 83.69 95 HIS A N 1
ATOM 751 C CA . HIS A 1 95 ? 17.039 -11.114 -9.466 1.00 83.69 95 HIS A CA 1
ATOM 752 C C . HIS A 1 95 ? 18.243 -11.884 -8.874 1.00 83.69 95 HIS A C 1
ATOM 754 O O . HIS A 1 95 ? 19.271 -11.262 -8.586 1.00 83.69 95 HIS A O 1
ATOM 760 N N . PRO A 1 96 ? 18.189 -13.226 -8.725 1.00 80.06 96 PRO A N 1
ATOM 761 C CA . PRO A 1 96 ? 17.145 -14.138 -9.215 1.00 80.06 96 PRO A CA 1
ATOM 762 C C . PRO A 1 96 ? 15.958 -14.380 -8.270 1.00 80.06 96 PRO A C 1
ATOM 764 O O . PRO A 1 96 ? 14.902 -14.797 -8.736 1.00 80.06 96 PRO A O 1
ATOM 767 N N . SER A 1 97 ? 16.095 -14.167 -6.960 1.00 79.56 97 SER A N 1
ATOM 768 C CA . SER A 1 97 ? 15.016 -14.499 -6.010 1.00 79.56 97 SER A CA 1
ATOM 769 C C . SER A 1 97 ? 15.161 -13.858 -4.627 1.00 79.56 97 SER A C 1
ATOM 771 O O . SER A 1 97 ? 14.546 -14.330 -3.669 1.00 79.56 97 SER A O 1
ATOM 773 N N . SER A 1 98 ? 15.997 -12.832 -4.485 1.00 90.12 98 SER A N 1
ATOM 774 C CA . SER A 1 98 ? 16.168 -12.146 -3.203 1.00 90.12 98 SER A CA 1
ATOM 775 C C . SER A 1 98 ? 15.085 -11.090 -3.059 1.00 90.12 98 SER A C 1
ATOM 777 O O . SER A 1 98 ? 14.839 -10.339 -3.993 1.00 90.12 98 SER A O 1
ATOM 779 N N . TYR A 1 99 ? 14.432 -11.012 -1.906 1.00 93.12 99 TYR A N 1
ATOM 780 C CA . TYR A 1 99 ? 13.442 -9.972 -1.653 1.00 93.12 99 TYR A CA 1
ATOM 781 C C . TYR A 1 99 ? 13.593 -9.390 -0.256 1.00 93.12 99 TYR A C 1
ATOM 783 O O . TYR A 1 99 ? 14.051 -10.060 0.671 1.00 93.12 99 TYR A O 1
ATOM 791 N N . ASN A 1 100 ? 13.163 -8.144 -0.109 1.00 94.00 100 ASN A N 1
ATOM 792 C CA . ASN A 1 100 ? 13.070 -7.458 1.165 1.00 94.00 100 ASN A CA 1
ATOM 793 C C . ASN A 1 100 ? 11.745 -6.702 1.240 1.00 94.00 100 ASN A C 1
ATOM 795 O O . ASN A 1 100 ? 11.429 -5.908 0.356 1.00 94.00 100 ASN A O 1
ATOM 799 N N . LEU A 1 101 ? 10.986 -6.929 2.308 1.00 93.81 101 LEU A N 1
ATOM 800 C CA . LEU A 1 101 ? 9.759 -6.199 2.591 1.00 93.81 101 LEU A CA 1
ATOM 801 C C . LEU A 1 101 ? 9.950 -5.384 3.865 1.00 93.81 101 LEU A C 1
ATOM 803 O O . LEU A 1 101 ? 10.183 -5.948 4.931 1.00 93.81 101 LEU A O 1
ATOM 807 N N . ASP A 1 102 ? 9.807 -4.074 3.733 1.00 94.38 102 ASP A N 1
ATOM 808 C CA . ASP A 1 102 ? 9.753 -3.133 4.843 1.00 94.38 102 ASP A CA 1
ATOM 809 C C . ASP A 1 102 ? 8.344 -2.542 4.955 1.00 94.38 102 ASP A C 1
ATOM 811 O O . ASP A 1 102 ? 7.648 -2.389 3.948 1.00 94.38 102 ASP A O 1
ATOM 815 N N . PHE A 1 103 ? 7.903 -2.244 6.172 1.00 93.88 103 PHE A N 1
ATOM 816 C CA . PHE A 1 103 ? 6.625 -1.585 6.415 1.00 93.88 103 PHE A CA 1
ATOM 817 C C . PHE A 1 103 ? 6.720 -0.657 7.620 1.00 93.88 103 PHE A C 1
ATOM 819 O O . PHE A 1 103 ? 7.334 -0.976 8.640 1.00 93.88 103 PHE A O 1
ATOM 826 N N . ASP A 1 104 ? 6.036 0.478 7.533 1.00 93.50 104 ASP A N 1
ATOM 827 C CA . ASP A 1 104 ? 6.092 1.511 8.556 1.00 93.50 104 ASP A CA 1
ATOM 828 C C . ASP A 1 104 ? 4.739 2.213 8.767 1.00 93.50 104 ASP A C 1
ATOM 830 O O . ASP A 1 104 ? 3.727 1.953 8.104 1.00 93.50 104 ASP A O 1
ATOM 834 N N . ARG A 1 105 ? 4.711 3.088 9.776 1.00 92.69 105 ARG A N 1
ATOM 835 C CA . ARG A 1 105 ? 3.540 3.882 10.186 1.00 92.69 105 ARG A CA 1
ATOM 836 C C . ARG A 1 105 ? 3.761 5.390 10.015 1.00 92.69 105 ARG A C 1
ATOM 838 O O . ARG A 1 105 ? 3.022 6.179 10.609 1.00 92.69 105 ARG A O 1
ATOM 845 N N . ALA A 1 106 ? 4.794 5.797 9.283 1.00 93.38 106 ALA A N 1
ATOM 846 C CA . ALA A 1 106 ? 5.062 7.194 8.966 1.00 93.38 106 ALA A CA 1
ATOM 847 C C . ALA A 1 106 ? 3.974 7.764 8.042 1.00 93.38 106 ALA A C 1
ATOM 849 O O . ALA A 1 106 ? 3.138 7.024 7.517 1.00 93.38 106 ALA A O 1
ATOM 850 N N . GLU A 1 107 ? 3.950 9.088 7.871 1.00 93.62 107 GLU A N 1
ATOM 851 C CA . GLU A 1 107 ? 2.972 9.719 6.984 1.00 93.62 107 GLU A CA 1
ATOM 852 C C . GLU A 1 107 ? 3.244 9.294 5.531 1.00 93.62 107 GLU A C 1
ATOM 854 O O . GLU A 1 107 ? 4.328 9.577 5.012 1.00 93.62 107 GLU A O 1
ATOM 859 N N . PRO A 1 108 ? 2.290 8.622 4.862 1.00 92.62 108 PRO A N 1
ATOM 860 C CA . PRO A 1 108 ? 2.423 8.309 3.449 1.00 92.62 108 PRO A CA 1
ATOM 861 C C . PRO A 1 108 ? 2.514 9.594 2.629 1.00 92.62 108 PRO A C 1
ATOM 863 O O . PRO A 1 108 ? 1.682 10.495 2.754 1.00 92.62 108 PRO A O 1
ATOM 866 N N . THR A 1 109 ? 3.513 9.661 1.753 1.00 92.69 109 THR A N 1
ATOM 867 C CA . THR A 1 109 ? 3.559 10.695 0.716 1.00 92.69 109 THR A CA 1
ATOM 868 C C . THR A 1 109 ? 2.598 10.283 -0.387 1.00 92.69 109 THR A C 1
ATOM 870 O O . THR A 1 109 ? 2.740 9.197 -0.934 1.00 92.69 109 THR A O 1
ATOM 873 N N . TRP A 1 110 ? 1.610 11.106 -0.708 1.00 92.38 110 TRP A N 1
ATOM 874 C CA . TRP A 1 110 ? 0.612 10.770 -1.724 1.00 92.38 110 TRP A CA 1
ATOM 875 C C . TRP A 1 110 ? 0.921 11.468 -3.040 1.00 92.38 110 TRP A C 1
ATOM 877 O O . TRP A 1 110 ? 1.303 12.639 -3.032 1.00 92.38 110 TRP A O 1
ATOM 887 N N . THR A 1 111 ? 0.715 10.777 -4.159 1.00 91.75 111 THR A N 1
ATOM 888 C CA . THR A 1 111 ? 0.667 11.427 -5.474 1.00 91.75 111 THR A CA 1
ATOM 889 C C . THR A 1 111 ? -0.655 12.169 -5.621 1.00 91.75 111 THR A C 1
ATOM 891 O O . THR A 1 111 ? -0.664 13.355 -5.944 1.00 91.75 111 THR A O 1
ATOM 894 N N . THR A 1 112 ? -1.763 11.496 -5.304 1.00 90.12 112 THR A N 1
ATOM 895 C CA . THR A 1 112 ? -3.090 12.108 -5.194 1.00 90.12 112 THR A CA 1
ATOM 896 C C . THR A 1 112 ? -3.545 12.074 -3.734 1.00 90.12 112 THR A C 1
ATOM 898 O O . THR A 1 112 ? -3.622 10.994 -3.144 1.00 90.12 112 THR A O 1
ATOM 901 N N . PRO A 1 113 ? -3.836 13.227 -3.103 1.00 90.31 113 PRO A N 1
ATOM 902 C CA . PRO A 1 113 ? -4.200 13.258 -1.693 1.00 90.31 113 PRO A CA 1
ATOM 903 C C . PRO A 1 113 ? -5.524 12.514 -1.439 1.00 90.31 113 PRO A C 1
ATOM 905 O O . PRO A 1 113 ? -6.503 12.741 -2.156 1.00 90.31 113 PRO A O 1
ATOM 908 N N . PRO A 1 114 ? -5.596 11.659 -0.402 1.00 91.94 114 PRO A N 1
ATOM 909 C CA . PRO A 1 114 ? -6.807 10.916 -0.084 1.00 91.94 114 PRO A CA 1
ATOM 910 C C . PRO A 1 114 ? -7.924 11.840 0.428 1.00 91.94 114 PRO A C 1
ATOM 912 O O . PRO A 1 114 ? -7.654 12.849 1.091 1.00 91.94 114 PRO A O 1
ATOM 915 N N . PRO A 1 115 ? -9.199 11.475 0.204 1.00 90.69 115 PRO A N 1
ATOM 916 C CA . PRO A 1 115 ? -10.324 12.223 0.748 1.00 90.69 115 PRO A CA 1
ATOM 917 C C . PRO A 1 115 ? -10.355 12.137 2.287 1.00 90.69 115 PRO A C 1
ATOM 919 O O . PRO A 1 115 ? -9.949 11.117 2.851 1.00 90.69 115 PRO A O 1
ATOM 922 N N . PRO A 1 116 ? -10.930 13.130 2.996 1.00 88.50 116 PRO A N 1
ATOM 923 C CA . PRO A 1 116 ? -11.032 13.122 4.462 1.00 88.50 116 PRO A CA 1
ATOM 924 C C . PRO A 1 116 ? -11.664 11.845 5.038 1.00 88.50 116 PRO A C 1
ATOM 926 O O . PRO A 1 116 ? -11.253 11.349 6.086 1.00 88.50 116 PRO A O 1
ATOM 929 N N . GLN A 1 117 ? -12.631 11.269 4.315 1.00 89.12 117 GLN A N 1
ATOM 930 C CA . GLN A 1 117 ? -13.304 10.022 4.685 1.00 89.12 117 GLN A CA 1
ATOM 931 C C . GLN A 1 117 ? -12.345 8.829 4.796 1.00 89.12 117 GLN A C 1
ATOM 933 O O . GLN A 1 117 ? -12.567 7.962 5.638 1.00 89.12 117 GLN A O 1
ATOM 938 N N . ALA A 1 118 ? -11.260 8.796 4.015 1.00 92.50 118 ALA A N 1
ATOM 939 C CA . ALA A 1 118 ? -10.288 7.706 4.055 1.00 92.50 118 ALA A CA 1
ATOM 940 C C . ALA A 1 118 ? -9.608 7.600 5.429 1.00 92.50 118 ALA A C 1
ATOM 942 O O . ALA A 1 118 ? -9.426 6.499 5.944 1.00 92.50 118 ALA A O 1
ATOM 943 N N . TYR A 1 119 ? -9.292 8.736 6.059 1.00 91.81 119 TYR A N 1
ATOM 944 C CA . TYR A 1 119 ? -8.694 8.770 7.397 1.00 91.81 119 TYR A CA 1
ATOM 945 C C . TYR A 1 119 ? -9.680 8.321 8.488 1.00 91.81 119 TYR A C 1
ATOM 947 O O . TYR A 1 119 ? -9.287 7.657 9.445 1.00 91.81 119 TYR A O 1
ATOM 955 N N . LEU A 1 120 ? -10.973 8.626 8.334 1.00 90.88 120 LEU A N 1
ATOM 956 C CA . LEU A 1 120 ? -12.018 8.128 9.239 1.00 90.88 120 LEU A CA 1
ATOM 957 C C . LEU A 1 120 ? -12.208 6.612 9.088 1.00 90.88 120 LEU A C 1
ATOM 959 O O . LEU A 1 120 ? -12.269 5.883 10.079 1.00 90.88 120 LEU A O 1
ATOM 963 N N . ASP A 1 121 ? -12.256 6.128 7.845 1.00 91.94 121 ASP A N 1
ATOM 964 C CA . ASP A 1 121 ? -12.304 4.700 7.535 1.00 91.94 121 ASP A CA 1
ATOM 965 C C . ASP A 1 121 ? -11.081 3.964 8.096 1.00 91.94 121 ASP A C 1
ATOM 967 O O . ASP A 1 121 ? -11.220 2.852 8.597 1.00 91.94 121 ASP A O 1
ATOM 971 N N . GLU A 1 122 ? -9.899 4.581 8.068 1.00 92.44 122 GLU A N 1
ATOM 972 C CA . GLU A 1 122 ? -8.672 4.017 8.635 1.00 92.44 122 GLU A CA 1
ATOM 973 C C . GLU A 1 122 ? -8.807 3.714 10.128 1.00 92.44 122 GLU A C 1
ATOM 975 O O . GLU A 1 122 ? -8.485 2.609 10.564 1.00 92.44 122 GLU A O 1
ATOM 980 N N . MET A 1 123 ? -9.341 4.659 10.903 1.00 91.50 123 MET A N 1
ATOM 981 C CA . MET A 1 123 ? -9.610 4.447 12.328 1.00 91.50 123 MET A CA 1
ATOM 982 C C . MET A 1 123 ? -10.706 3.407 12.566 1.00 91.50 123 MET A C 1
ATOM 984 O O . MET A 1 123 ? -10.661 2.690 13.565 1.00 91.50 123 MET A O 1
ATOM 988 N N . ARG A 1 124 ? -11.677 3.296 11.651 1.00 90.38 124 ARG A N 1
ATOM 989 C CA . ARG A 1 124 ? -12.760 2.311 11.753 1.00 90.38 124 ARG A CA 1
ATOM 990 C C . ARG A 1 124 ? -12.297 0.889 11.431 1.00 90.38 124 ARG A C 1
ATOM 992 O O . ARG A 1 124 ? -12.735 -0.046 12.091 1.00 90.38 124 ARG A O 1
ATOM 999 N N . PHE A 1 125 ? -11.456 0.712 10.413 1.00 89.62 125 PHE A N 1
ATOM 1000 C CA . PHE A 1 125 ? -10.960 -0.605 10.000 1.00 89.62 125 PHE A CA 1
ATOM 1001 C C . PHE A 1 125 ? -9.794 -1.092 10.851 1.00 89.62 125 PHE A C 1
ATOM 1003 O O . PHE A 1 125 ? -9.683 -2.288 11.105 1.00 89.62 125 PHE A O 1
ATOM 1010 N N . PHE A 1 126 ? -8.943 -0.175 11.306 1.00 91.19 126 PHE A N 1
ATOM 1011 C CA . PHE A 1 126 ? -7.757 -0.490 12.091 1.00 91.19 126 PHE A CA 1
ATOM 1012 C C . PHE A 1 126 ? -7.774 0.308 13.393 1.00 91.19 126 PHE A C 1
ATOM 1014 O O . PHE A 1 126 ? -6.949 1.211 13.558 1.00 91.19 126 PHE A O 1
ATOM 1021 N N . PRO A 1 127 ? -8.700 0.005 14.326 1.00 89.62 127 PRO A N 1
ATOM 1022 C CA . PRO A 1 127 ? -8.805 0.770 15.556 1.00 89.62 127 PRO A CA 1
ATOM 1023 C C . PRO A 1 127 ? -7.526 0.629 16.385 1.00 89.62 127 PRO A C 1
ATOM 1025 O O . PRO A 1 127 ? -6.992 -0.472 16.570 1.00 89.62 127 PRO A O 1
ATOM 1028 N N . ARG A 1 128 ? -7.029 1.776 16.858 1.00 93.00 128 ARG A N 1
ATOM 1029 C CA . ARG A 1 128 ? -5.793 1.938 17.636 1.00 93.00 128 ARG A CA 1
ATOM 1030 C C . ARG A 1 128 ? -6.117 2.676 18.934 1.00 93.00 128 ARG A C 1
ATOM 1032 O O . ARG A 1 128 ? -7.040 3.488 18.953 1.00 93.00 128 ARG A O 1
ATOM 1039 N N . THR A 1 129 ? -5.370 2.414 20.004 1.00 91.12 129 THR A N 1
ATOM 1040 C CA . THR A 1 129 ? -5.401 3.267 21.198 1.00 91.12 129 THR A CA 1
ATOM 1041 C C . THR A 1 129 ? -4.818 4.627 20.852 1.00 91.12 129 THR A C 1
ATOM 1043 O O . THR A 1 129 ? -3.989 4.713 19.949 1.00 91.12 129 THR A O 1
ATOM 1046 N N . ASP A 1 130 ? -5.223 5.671 21.576 1.00 88.00 130 ASP A N 1
ATOM 1047 C CA . ASP A 1 130 ? -4.757 7.037 21.319 1.00 88.00 130 ASP A CA 1
ATOM 1048 C C . ASP A 1 130 ? -3.219 7.112 21.230 1.00 88.00 130 ASP A C 1
ATOM 1050 O O . ASP A 1 130 ? -2.696 7.597 20.234 1.00 88.00 130 ASP A O 1
ATOM 1054 N N . ASP A 1 131 ? -2.496 6.489 22.168 1.00 90.25 131 ASP A N 1
ATOM 1055 C CA . ASP A 1 131 ? -1.024 6.385 22.166 1.00 90.25 131 ASP A CA 1
ATOM 1056 C C . ASP A 1 131 ? -0.427 5.781 20.875 1.00 90.25 131 ASP A C 1
ATOM 1058 O O . ASP A 1 131 ? 0.644 6.181 20.424 1.00 90.25 131 ASP A O 1
ATOM 1062 N N . ASN A 1 132 ? -1.144 4.859 20.224 1.00 91.81 132 ASN A N 1
ATOM 1063 C CA . ASN A 1 132 ? -0.719 4.232 18.972 1.00 91.81 132 ASN A CA 1
ATOM 1064 C C . ASN A 1 132 ? -1.193 4.973 17.715 1.00 91.81 132 ASN A C 1
ATOM 1066 O O . ASN A 1 132 ? -0.854 4.541 16.605 1.00 91.81 132 ASN A O 1
ATOM 1070 N N . VAL A 1 133 ? -1.973 6.050 17.846 1.00 91.81 133 VAL A N 1
ATOM 1071 C CA . VAL A 1 133 ? -2.349 6.892 16.708 1.00 91.81 133 VAL A CA 1
ATOM 1072 C C . VAL A 1 133 ? -1.169 7.809 16.376 1.00 91.81 133 VAL A C 1
ATOM 1074 O O . VAL A 1 133 ? -0.811 8.671 17.184 1.00 91.81 133 VAL A O 1
ATOM 1077 N N . PRO A 1 134 ? -0.552 7.671 15.189 1.00 92.81 134 PRO A N 1
ATOM 1078 C CA . PRO A 1 134 ? 0.554 8.538 14.816 1.00 92.81 134 PRO A CA 1
ATOM 1079 C C . PRO A 1 134 ? 0.088 9.996 14.688 1.00 92.81 134 PRO A C 1
ATOM 1081 O O . PRO A 1 134 ? -1.052 10.265 14.302 1.00 92.81 134 PRO A O 1
ATOM 1084 N N . ASP A 1 135 ? 0.980 10.941 15.002 1.00 92.06 135 ASP A N 1
ATOM 1085 C CA . ASP A 1 135 ? 0.658 12.377 15.062 1.00 92.06 135 ASP A CA 1
ATOM 1086 C C . ASP A 1 135 ? 0.054 12.901 13.752 1.00 92.06 135 ASP A C 1
ATOM 1088 O O . ASP A 1 135 ? -0.972 13.583 13.760 1.00 92.06 135 ASP A O 1
ATOM 1092 N N . TRP A 1 136 ? 0.611 12.478 12.612 1.00 93.19 136 TRP A N 1
ATOM 1093 C CA . TRP A 1 136 ? 0.089 12.836 11.294 1.00 93.19 136 TRP A CA 1
ATOM 1094 C C . TRP A 1 136 ? -1.375 12.413 11.114 1.00 93.19 136 TRP A C 1
ATOM 1096 O O . TRP A 1 136 ? -2.175 13.176 10.574 1.00 93.19 136 TRP A O 1
ATOM 1106 N N . LEU A 1 137 ? -1.769 11.232 11.606 1.00 91.25 137 LEU A N 1
ATOM 1107 C CA . LEU A 1 137 ? -3.141 10.743 11.476 1.00 91.25 137 LEU A CA 1
ATOM 1108 C C . LEU A 1 137 ? -4.074 11.524 12.403 1.00 91.25 137 LEU A C 1
ATOM 1110 O O . LEU A 1 137 ? -5.150 11.925 11.963 1.00 91.25 137 LEU A O 1
ATOM 1114 N N . ARG A 1 138 ? -3.643 11.825 13.639 1.00 91.44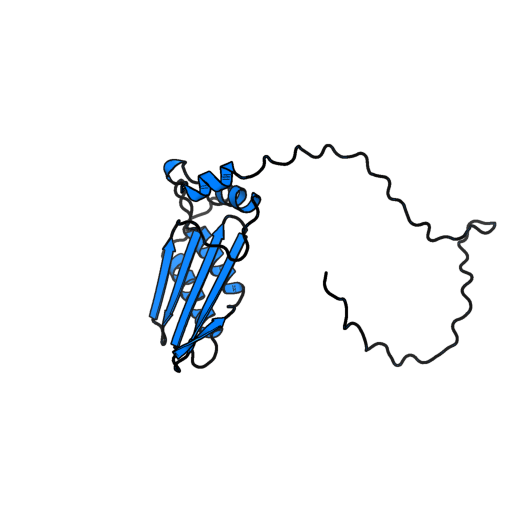 138 ARG A N 1
ATOM 1115 C CA . ARG A 1 138 ? -4.399 12.706 14.549 1.00 91.44 138 ARG A CA 1
ATOM 1116 C C . ARG A 1 138 ? -4.657 14.070 13.904 1.00 91.44 138 ARG A C 1
ATOM 1118 O O . ARG A 1 138 ? -5.793 14.539 13.903 1.00 91.44 138 ARG A O 1
ATOM 1125 N N . ARG A 1 139 ? -3.633 14.670 13.292 1.00 91.56 139 ARG A N 1
ATOM 1126 C CA . ARG A 1 139 ? -3.748 15.950 12.576 1.00 91.56 139 ARG A CA 1
ATOM 1127 C C . ARG A 1 139 ? -4.732 15.881 11.410 1.00 91.56 139 ARG A C 1
ATOM 1129 O O . ARG A 1 139 ? -5.591 16.750 11.295 1.00 91.56 139 ARG A O 1
ATOM 1136 N N . ARG A 1 140 ? -4.663 14.837 10.577 1.00 90.62 140 ARG A N 1
ATOM 1137 C CA . ARG A 1 140 ? -5.591 14.648 9.443 1.00 90.62 140 ARG A CA 1
ATOM 1138 C C . ARG A 1 140 ? -7.037 14.445 9.898 1.00 90.62 140 ARG A C 1
ATOM 1140 O O . ARG A 1 140 ? -7.944 14.979 9.270 1.00 90.62 140 ARG A O 1
ATOM 1147 N N . LEU A 1 141 ? -7.251 13.732 11.005 1.00 89.06 141 LEU A N 1
ATOM 1148 C CA . LEU A 1 141 ? -8.579 13.533 11.597 1.00 89.06 141 LEU A CA 1
ATOM 1149 C C . LEU A 1 141 ? -9.174 14.837 12.145 1.00 89.06 141 LEU A C 1
ATOM 1151 O O . LEU A 1 141 ? -10.367 15.064 11.989 1.00 89.06 141 LEU A O 1
ATOM 1155 N N . GLN A 1 142 ? -8.355 15.710 12.740 1.00 87.56 142 GLN A N 1
ATOM 1156 C CA . GLN A 1 142 ? -8.789 17.032 13.216 1.00 87.56 142 GLN A CA 1
ATOM 1157 C C . GLN A 1 142 ? -9.096 18.009 12.072 1.00 87.56 142 GLN A C 1
ATOM 1159 O O . GLN A 1 142 ? -9.915 18.908 12.232 1.00 87.56 142 GLN A O 1
ATOM 1164 N N . GLN A 1 143 ? -8.436 17.841 10.924 1.00 83.44 143 GLN A N 1
ATOM 1165 C CA . GLN A 1 143 ? -8.666 18.639 9.716 1.00 83.44 143 GLN A CA 1
ATOM 1166 C C . GLN A 1 143 ? -9.857 18.149 8.885 1.00 83.44 143 GLN A C 1
ATOM 1168 O O . GLN A 1 143 ? -10.281 18.848 7.964 1.00 83.44 143 GLN A O 1
ATOM 1173 N N . ALA A 1 144 ? -10.387 16.954 9.166 1.00 74.00 144 ALA A N 1
ATOM 1174 C CA . ALA A 1 144 ? -11.550 16.452 8.459 1.00 74.00 144 ALA A CA 1
ATOM 1175 C C . ALA A 1 144 ? -12.751 17.366 8.766 1.00 74.00 144 ALA A C 1
ATOM 1177 O O . ALA A 1 144 ? -13.061 17.582 9.941 1.00 74.00 144 ALA A O 1
ATOM 1178 N N . PRO A 1 145 ? -13.428 17.923 7.742 1.00 68.75 145 PRO A N 1
ATOM 1179 C CA . PRO A 1 145 ? -14.618 18.722 7.975 1.00 68.75 145 PRO A CA 1
ATOM 1180 C C . PRO A 1 145 ? -15.651 17.874 8.731 1.00 68.75 145 PRO A C 1
ATOM 1182 O O . PRO A 1 145 ? -15.709 16.655 8.514 1.00 68.75 145 PRO A O 1
ATOM 1185 N N . PRO A 1 146 ? -16.459 18.486 9.617 1.00 64.62 146 PRO A N 1
ATOM 1186 C CA . PRO A 1 146 ? -17.528 17.762 10.287 1.00 64.62 146 PRO A CA 1
ATOM 1187 C C . PRO A 1 146 ? -18.392 17.058 9.231 1.00 64.62 146 PRO A C 1
ATOM 1189 O O . PRO A 1 146 ? -18.546 17.592 8.124 1.00 64.62 146 PRO A O 1
ATOM 1192 N N . PRO A 1 147 ? -18.929 15.858 9.533 1.00 63.78 147 PRO A N 1
ATOM 1193 C CA . PRO A 1 147 ? -19.831 15.190 8.608 1.00 63.78 147 PRO A CA 1
ATOM 1194 C C . PRO A 1 147 ? -20.911 16.193 8.185 1.00 63.78 147 PRO A C 1
ATOM 1196 O O . PRO A 1 147 ? -21.376 16.958 9.040 1.00 63.78 147 PRO A O 1
ATOM 1199 N N . PRO A 1 148 ? -21.281 16.242 6.889 1.00 66.25 148 PRO A N 1
ATOM 1200 C CA . PRO A 1 148 ? -22.359 17.119 6.466 1.00 66.25 148 PRO A CA 1
ATOM 1201 C C . PRO A 1 148 ? -23.567 16.837 7.367 1.00 66.25 148 PRO A C 1
ATOM 1203 O O . PRO A 1 148 ? -23.793 15.666 7.708 1.00 66.25 148 PRO A O 1
ATOM 1206 N N . PRO A 1 149 ? -24.305 17.875 7.804 1.00 71.94 149 PRO A N 1
ATOM 1207 C CA . PRO A 1 149 ? -25.508 17.658 8.592 1.00 71.94 149 PRO A CA 1
ATOM 1208 C C . PRO A 1 149 ? -26.372 16.622 7.865 1.00 71.94 149 PRO A C 1
ATOM 1210 O O . PRO A 1 149 ? -26.372 16.626 6.626 1.00 71.94 149 PRO A O 1
ATOM 1213 N N . PRO A 1 150 ? -27.045 15.705 8.592 1.00 71.88 150 PRO A N 1
ATOM 1214 C CA . PRO A 1 150 ? -27.927 14.738 7.961 1.00 71.88 150 PRO A CA 1
ATOM 1215 C C . PRO A 1 150 ? -28.799 15.495 6.972 1.00 71.88 150 PRO A C 1
ATOM 1217 O O . PRO A 1 150 ? -29.459 16.463 7.347 1.00 71.88 150 PRO A O 1
ATOM 1220 N N . VAL A 1 151 ? -28.702 15.116 5.695 1.00 68.81 151 VAL A N 1
ATOM 1221 C CA . VAL A 1 151 ? -29.521 15.711 4.648 1.00 68.81 151 VAL A CA 1
ATOM 1222 C C . VAL A 1 151 ? -30.940 15.338 5.038 1.00 68.81 151 VAL A C 1
ATOM 1224 O O . VAL A 1 151 ? -31.351 14.195 4.833 1.00 68.81 151 VAL A O 1
ATOM 1227 N N . GLU A 1 152 ? -31.658 16.260 5.683 1.00 70.81 152 GLU A N 1
ATOM 1228 C CA . GLU A 1 152 ? -33.098 16.126 5.849 1.00 70.81 152 GLU A CA 1
ATOM 1229 C C . GLU A 1 152 ? -33.630 15.784 4.459 1.00 70.81 152 GLU A C 1
ATOM 1231 O O . GLU A 1 152 ? -33.210 16.438 3.493 1.00 70.81 152 GLU A O 1
ATOM 1236 N N . PRO A 1 153 ? -34.438 14.718 4.308 1.00 66.31 153 PRO A N 1
ATOM 1237 C CA . PRO A 1 153 ? -34.935 14.325 3.005 1.00 66.31 153 PRO A CA 1
ATOM 1238 C C . PRO A 1 153 ? -35.613 15.544 2.394 1.00 66.31 153 PRO A C 1
ATOM 1240 O O . PRO A 1 153 ? -36.696 15.949 2.812 1.00 66.31 153 PRO A O 1
ATOM 1243 N N . GLN A 1 154 ? -34.926 16.166 1.434 1.00 59.66 154 GLN A N 1
ATOM 1244 C CA . GLN A 1 154 ? -35.478 17.269 0.676 1.00 59.66 154 GLN A CA 1
ATOM 1245 C C . GLN A 1 154 ? -36.762 16.703 0.069 1.00 59.66 154 GLN A C 1
ATOM 1247 O O . GLN A 1 154 ? -36.687 15.624 -0.538 1.00 59.66 154 GLN A O 1
ATOM 1252 N N . PRO A 1 155 ? -37.930 17.354 0.240 1.00 63.59 155 PRO A N 1
ATOM 1253 C CA . PRO A 1 155 ? -39.136 16.894 -0.430 1.00 63.59 155 PRO A CA 1
ATOM 1254 C C . PRO A 1 155 ? -38.780 16.705 -1.906 1.00 63.59 155 PRO A C 1
ATOM 1256 O O . PRO A 1 155 ? -38.048 17.548 -2.443 1.00 63.59 155 PRO A O 1
ATOM 1259 N N . PRO A 1 156 ? -39.182 15.583 -2.532 1.00 60.84 156 PRO A N 1
ATOM 1260 C CA . PRO A 1 156 ? -38.700 15.214 -3.853 1.00 60.84 156 PRO A CA 1
ATOM 1261 C C . PRO A 1 156 ? -38.841 16.424 -4.767 1.00 60.84 156 PRO A C 1
ATOM 1263 O O . PRO A 1 156 ? -39.954 16.893 -5.015 1.00 60.84 156 PRO A O 1
ATOM 1266 N N . ARG A 1 157 ? -37.705 16.977 -5.218 1.00 64.81 157 ARG A N 1
ATOM 1267 C CA . ARG A 1 157 ? -37.711 18.010 -6.251 1.00 64.81 157 ARG A CA 1
ATOM 1268 C C . ARG A 1 157 ? -38.369 17.343 -7.441 1.00 64.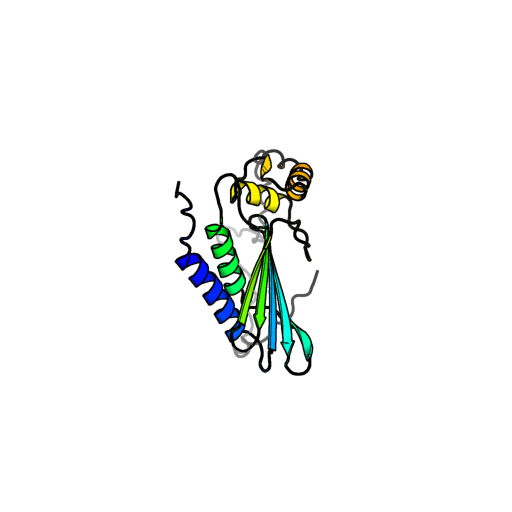81 157 ARG A C 1
ATOM 1270 O O . ARG A 1 157 ? -37.785 16.426 -8.012 1.00 64.81 157 ARG A O 1
ATOM 1277 N N . GLY A 1 158 ? -39.619 17.725 -7.702 1.00 55.94 158 GLY A N 1
ATOM 1278 C CA . GLY A 1 158 ? -40.473 17.062 -8.672 1.00 55.94 158 GLY A CA 1
ATOM 1279 C C . GLY A 1 158 ? -39.688 16.813 -9.946 1.00 55.94 158 GLY A C 1
ATOM 1280 O O . GLY A 1 158 ? -39.152 17.749 -10.542 1.00 55.94 158 GLY A O 1
ATOM 1281 N N . PHE A 1 159 ? -39.570 15.541 -10.317 1.00 51.28 159 PHE A N 1
ATOM 1282 C CA . PHE A 1 159 ? -39.018 15.148 -11.598 1.00 51.28 159 PHE A CA 1
ATOM 1283 C C . PHE A 1 159 ? -39.747 15.965 -12.670 1.00 51.28 159 PHE A C 1
ATOM 1285 O O . PHE A 1 159 ? -40.957 15.822 -12.845 1.00 51.28 159 PHE A O 1
ATOM 1292 N N . ARG A 1 160 ? -39.040 16.854 -13.377 1.00 58.59 160 ARG A N 1
ATOM 1293 C CA . ARG A 1 160 ? -39.563 17.411 -14.626 1.00 58.59 160 ARG A CA 1
ATOM 1294 C C . ARG A 1 160 ? -39.495 16.286 -15.644 1.00 58.59 160 ARG A C 1
ATOM 1296 O O . ARG A 1 160 ? -38.479 16.097 -16.303 1.00 58.59 160 ARG A O 1
ATOM 1303 N N . THR A 1 161 ? -40.557 15.496 -15.720 1.00 45.28 161 THR A N 1
ATOM 1304 C CA . THR A 1 161 ? -40.739 14.518 -16.786 1.00 45.28 161 THR A CA 1
ATOM 1305 C C . THR A 1 161 ? -40.746 15.291 -18.102 1.00 45.28 161 THR A C 1
ATOM 1307 O O . THR A 1 161 ? -41.621 16.131 -18.325 1.00 45.28 161 THR A O 1
ATOM 1310 N N . ALA A 1 162 ? -39.759 15.052 -18.964 1.00 44.00 162 ALA A N 1
ATOM 1311 C CA . ALA A 1 162 ? -39.839 15.500 -20.345 1.00 44.00 162 ALA A CA 1
ATOM 1312 C C . ALA A 1 162 ? -41.092 14.859 -20.962 1.00 44.00 162 ALA A C 1
ATOM 1314 O O . ALA A 1 162 ? -41.243 13.635 -20.947 1.00 44.00 162 ALA A O 1
ATOM 1315 N N . ARG A 1 163 ? -42.037 15.677 -21.437 1.00 45.09 163 ARG A N 1
ATOM 1316 C CA . ARG A 1 163 ? -43.242 15.180 -22.106 1.00 45.09 163 ARG A CA 1
ATOM 1317 C C . ARG A 1 163 ? -42.841 14.660 -23.487 1.00 45.09 163 ARG A C 1
ATOM 1319 O O . ARG A 1 163 ? -42.664 15.446 -24.405 1.00 45.09 163 ARG A O 1
ATOM 1326 N N . VAL A 1 164 ? -42.709 13.343 -23.634 1.00 50.47 164 VAL A N 1
ATOM 1327 C CA . VAL A 1 164 ? -42.507 12.663 -24.931 1.00 50.47 164 VAL A CA 1
ATOM 1328 C C . VAL A 1 164 ? -43.860 12.453 -25.625 1.00 50.47 164 VAL A C 1
ATOM 1330 O O . VAL A 1 164 ? -44.181 11.353 -26.042 1.00 50.47 164 VAL A O 1
ATOM 1333 N N . PHE A 1 165 ? -44.719 13.473 -25.684 1.00 46.81 165 PHE A N 1
ATOM 1334 C CA . PHE A 1 165 ? -45.986 13.394 -26.422 1.00 46.81 165 PHE A CA 1
ATOM 1335 C C . PHE A 1 165 ? -46.409 14.792 -26.882 1.00 46.81 165 PHE A C 1
ATOM 1337 O O . PHE A 1 165 ? -46.610 15.674 -26.050 1.00 46.81 165 PHE A O 1
ATOM 1344 N N . ASP A 1 166 ? -46.575 14.965 -28.196 1.00 53.94 166 ASP A N 1
ATOM 1345 C CA . ASP A 1 166 ? -46.966 16.237 -28.829 1.00 53.94 166 ASP A CA 1
ATOM 1346 C C . ASP A 1 166 ? -48.495 16.478 -28.822 1.00 53.94 166 ASP A C 1
ATOM 1348 O O . ASP A 1 166 ? -48.971 17.544 -29.193 1.00 53.94 166 ASP A O 1
ATOM 1352 N N . GLY A 1 167 ? -49.301 15.515 -28.352 1.00 50.88 167 GLY A N 1
ATOM 1353 C CA . GLY A 1 167 ? -50.747 15.695 -28.181 1.00 50.88 167 GLY A CA 1
ATOM 1354 C C . GLY A 1 167 ? -51.559 14.398 -28.211 1.00 50.88 167 GLY A C 1
ATOM 1355 O O . GLY A 1 167 ? -51.096 13.361 -28.683 1.00 50.88 167 GLY A O 1
ATOM 1356 N N . ALA A 1 168 ? -52.790 14.460 -27.692 1.00 42.00 168 ALA A N 1
ATOM 1357 C CA . ALA A 1 168 ? -53.754 13.360 -27.694 1.00 42.00 168 ALA A CA 1
ATOM 1358 C C . ALA A 1 168 ? -54.775 13.536 -28.831 1.00 42.00 168 ALA A C 1
ATOM 1360 O O . ALA A 1 168 ? -55.459 14.555 -28.901 1.00 42.00 168 ALA A O 1
ATOM 1361 N N . GLY A 1 169 ? -54.904 12.532 -29.703 1.00 54.12 169 GLY A N 1
ATOM 1362 C CA . GLY A 1 169 ? -56.012 12.446 -30.658 1.00 54.12 169 GLY A CA 1
ATOM 1363 C C . GLY A 1 169 ? -57.324 12.019 -29.975 1.00 54.12 169 GLY A C 1
ATOM 1364 O O . GLY A 1 169 ? -57.287 11.393 -28.906 1.00 54.12 169 GLY A O 1
ATOM 1365 N N . PRO A 1 170 ? -58.495 12.325 -30.563 1.00 44.28 170 PRO A N 1
ATOM 1366 C CA . PRO A 1 170 ? -59.786 11.939 -29.999 1.00 44.28 170 PRO A CA 1
ATOM 1367 C C . PRO A 1 170 ? -59.887 10.408 -29.894 1.00 44.28 170 PRO A C 1
ATOM 1369 O O . PRO A 1 170 ? -59.819 9.699 -30.895 1.00 44.28 170 PRO A O 1
ATOM 1372 N N . GLY A 1 171 ? -60.014 9.900 -28.663 1.00 57.31 171 GLY A N 1
ATOM 1373 C CA . GLY A 1 171 ? -60.119 8.464 -28.360 1.00 57.31 171 GLY A CA 1
ATOM 1374 C C . GLY A 1 171 ? -58.942 7.842 -27.593 1.00 57.31 171 GLY A C 1
ATOM 1375 O O . GLY A 1 171 ? -58.958 6.637 -27.356 1.00 57.31 171 GLY A O 1
ATOM 1376 N N . GLY A 1 172 ? -57.931 8.618 -27.181 1.00 52.94 172 GLY A N 1
ATOM 1377 C CA . GLY A 1 172 ? -56.937 8.172 -26.187 1.00 52.94 172 GLY A CA 1
ATOM 1378 C C . GLY A 1 172 ? -55.912 7.136 -26.668 1.00 52.94 172 GLY A C 1
ATOM 1379 O O . GLY A 1 172 ? -55.211 6.548 -25.848 1.00 52.94 172 GLY A O 1
ATOM 1380 N N . ARG A 1 173 ? -55.783 6.913 -27.982 1.00 41.59 173 ARG A N 1
ATOM 1381 C CA . ARG A 1 173 ? -54.700 6.100 -28.558 1.00 41.59 173 ARG A CA 1
ATOM 1382 C C . ARG A 1 173 ? -53.540 7.010 -28.984 1.00 41.59 173 ARG A C 1
ATOM 1384 O O . ARG A 1 173 ? -53.784 7.947 -29.748 1.00 41.59 173 ARG A O 1
ATOM 1391 N N . PRO A 1 174 ? -52.295 6.765 -28.531 1.00 49.12 174 PRO A N 1
ATOM 1392 C CA . PRO A 1 174 ? -51.146 7.548 -28.975 1.00 49.12 174 PRO A CA 1
ATOM 1393 C C . PRO A 1 174 ? -50.935 7.336 -30.480 1.00 49.12 174 PRO A C 1
ATOM 1395 O O . PRO A 1 174 ? -50.811 6.202 -30.936 1.00 49.12 174 PRO A O 1
ATOM 1398 N N . SER A 1 175 ? -50.924 8.422 -31.256 1.00 45.12 175 SER A N 1
ATOM 1399 C CA . SER A 1 175 ? -50.643 8.389 -32.696 1.00 45.12 175 SER A CA 1
ATOM 1400 C C . SER A 1 175 ? -49.256 8.960 -32.963 1.00 45.12 175 SER A C 1
ATOM 1402 O O . SER A 1 175 ? -48.957 10.078 -32.556 1.00 45.12 175 SER A O 1
ATOM 1404 N N . VAL A 1 176 ? -48.416 8.192 -33.657 1.00 48.06 176 VAL A N 1
ATOM 1405 C CA . VAL A 1 176 ? -47.107 8.634 -34.152 1.00 48.06 176 VAL A CA 1
ATOM 1406 C C . VAL A 1 176 ? -47.238 8.823 -35.657 1.00 48.06 176 VAL A C 1
ATOM 1408 O O . VAL A 1 176 ? -47.295 7.846 -36.399 1.00 48.06 176 VAL A O 1
ATOM 1411 N N . ASN A 1 177 ? -47.301 10.072 -36.118 1.00 39.62 177 ASN A N 1
ATOM 1412 C CA . ASN A 1 177 ? -47.205 10.379 -37.543 1.00 39.62 177 ASN A CA 1
ATOM 1413 C C . ASN A 1 177 ? -45.717 10.482 -37.906 1.00 39.62 177 ASN A C 1
ATOM 1415 O O . ASN A 1 177 ? -45.131 11.561 -37.894 1.00 39.62 177 ASN A O 1
ATOM 1419 N N . ARG A 1 178 ? -45.072 9.330 -38.116 1.00 51.72 178 ARG A N 1
ATOM 1420 C CA . ARG A 1 178 ? -43.727 9.288 -38.697 1.00 51.72 178 ARG A CA 1
ATOM 1421 C C . ARG A 1 178 ? -43.878 9.143 -40.215 1.00 51.72 178 ARG A C 1
ATOM 1423 O O . ARG A 1 178 ? -44.573 8.215 -40.630 1.00 51.72 178 ARG A O 1
ATOM 1430 N N . PRO A 1 179 ? -43.260 10.001 -41.043 1.00 45.28 179 PRO A N 1
ATOM 1431 C CA . PRO A 1 179 ? -43.158 9.720 -42.470 1.00 45.28 179 PRO A CA 1
ATOM 1432 C C . PRO A 1 179 ? -42.409 8.387 -42.674 1.00 45.28 179 PRO A C 1
ATOM 1434 O O . PRO A 1 179 ? -41.497 8.087 -41.894 1.00 45.28 179 PRO A O 1
ATOM 1437 N N . PRO A 1 180 ? -42.801 7.557 -43.661 1.00 46.50 180 PRO A N 1
ATOM 1438 C CA . PRO A 1 180 ? -42.151 6.276 -43.904 1.00 46.50 180 PRO A CA 1
ATOM 1439 C C . PRO A 1 180 ? -40.689 6.506 -44.291 1.00 46.50 180 PRO A C 1
ATOM 1441 O O . PRO A 1 180 ? -40.390 7.319 -45.167 1.00 46.50 180 PRO A O 1
ATOM 1444 N N . VAL A 1 181 ? -39.783 5.803 -43.611 1.00 49.53 181 VAL A N 1
ATOM 1445 C CA . VAL A 1 181 ? -38.368 5.782 -43.979 1.00 49.53 181 VAL A CA 1
ATOM 1446 C C . VAL A 1 181 ? -38.255 5.025 -45.303 1.00 49.53 181 VAL A C 1
ATOM 1448 O O . VAL A 1 181 ? -38.815 3.937 -45.443 1.00 49.53 181 VAL A O 1
ATOM 1451 N N . ALA A 1 182 ? -37.615 5.639 -46.296 1.00 43.28 182 ALA A N 1
ATOM 1452 C CA . ALA A 1 182 ? -37.301 4.966 -47.545 1.00 43.28 182 ALA A CA 1
ATOM 1453 C C . ALA A 1 182 ? -36.276 3.859 -47.265 1.00 43.28 182 ALA A C 1
ATOM 1455 O O . ALA A 1 182 ? -35.315 4.075 -46.527 1.00 43.28 182 ALA A O 1
ATOM 1456 N N . ASP A 1 183 ? -36.536 2.687 -47.834 1.00 51.25 183 ASP A N 1
ATOM 1457 C CA . ASP A 1 183 ? -35.691 1.501 -47.778 1.00 51.25 183 ASP A CA 1
ATOM 1458 C C . ASP A 1 183 ? -34.299 1.828 -48.347 1.00 51.25 183 ASP A C 1
ATOM 1460 O O . ASP A 1 183 ? -34.175 2.222 -49.508 1.00 51.25 183 ASP A O 1
ATOM 1464 N N . ALA A 1 184 ? -33.271 1.744 -47.504 1.00 42.31 184 ALA A N 1
ATOM 1465 C CA . ALA A 1 184 ? -31.875 1.793 -47.916 1.00 42.31 184 ALA A CA 1
ATOM 1466 C C . ALA A 1 184 ? -31.052 0.882 -46.991 1.00 42.31 184 ALA A C 1
ATOM 1468 O O . ALA A 1 184 ? -30.882 1.173 -45.808 1.00 42.31 184 ALA A O 1
ATOM 1469 N N . ASP A 1 185 ? -30.649 -0.240 -47.588 1.00 41.53 185 ASP A N 1
ATOM 1470 C CA . ASP A 1 185 ? -29.655 -1.272 -47.268 1.00 41.53 185 ASP A CA 1
ATOM 1471 C C . ASP A 1 185 ? -29.119 -1.470 -45.821 1.00 41.53 185 ASP A C 1
ATOM 1473 O O . ASP A 1 185 ? -28.576 -0.552 -45.206 1.00 41.53 185 ASP A O 1
ATOM 1477 N N . PRO A 1 186 ? -29.137 -2.717 -45.292 1.00 44.75 186 PRO A N 1
ATOM 1478 C CA . PRO A 1 186 ? -28.699 -3.070 -43.935 1.00 44.75 186 PRO A CA 1
ATOM 1479 C C . PRO A 1 186 ? -27.181 -3.304 -43.747 1.00 44.75 186 PRO A C 1
ATOM 1481 O O . PRO A 1 186 ? -26.792 -3.967 -42.785 1.00 44.75 186 PRO A O 1
ATOM 1484 N N . ASP A 1 187 ? -26.303 -2.770 -44.600 1.00 41.97 187 ASP A N 1
ATOM 1485 C CA . ASP A 1 187 ? -24.852 -3.040 -44.542 1.00 41.97 187 ASP A CA 1
ATOM 1486 C C . ASP A 1 187 ? -24.040 -1.835 -44.026 1.00 41.97 187 ASP A C 1
ATOM 1488 O O . ASP A 1 187 ? -23.234 -1.262 -44.747 1.00 41.97 187 ASP A O 1
ATOM 1492 N N . LEU A 1 188 ? -24.279 -1.386 -42.781 1.00 43.88 188 LEU A N 1
ATOM 1493 C CA . LEU A 1 188 ? -23.313 -0.536 -42.052 1.00 43.88 188 LEU A CA 1
ATOM 1494 C C . LEU A 1 188 ? -23.576 -0.432 -40.535 1.00 43.88 188 LEU A C 1
ATOM 1496 O O . LEU A 1 188 ? -23.453 0.635 -39.937 1.00 43.88 188 LEU A O 1
ATOM 1500 N N . VAL A 1 189 ? -23.919 -1.533 -39.861 1.00 44.22 189 VAL A N 1
ATOM 1501 C CA . VAL A 1 189 ? -23.922 -1.579 -38.382 1.00 44.22 189 VAL A CA 1
ATOM 1502 C C . VAL A 1 189 ? -22.571 -2.096 -37.898 1.00 44.22 189 VAL A C 1
ATOM 1504 O O . VAL A 1 189 ? -22.503 -3.170 -37.322 1.00 44.22 189 VAL A O 1
ATOM 1507 N N . LEU A 1 190 ? -21.476 -1.390 -38.196 1.00 43.62 190 LEU A N 1
ATOM 1508 C CA . LEU A 1 190 ? -20.146 -1.657 -37.619 1.00 43.62 190 LEU A CA 1
ATOM 1509 C C . LEU A 1 190 ? -19.163 -0.550 -38.014 1.00 43.62 190 LEU A C 1
ATOM 1511 O O . LEU A 1 190 ? -18.191 -0.782 -38.722 1.00 43.62 190 LEU A O 1
ATOM 1515 N N . SER A 1 191 ? -19.413 0.683 -37.582 1.00 44.28 191 SER A N 1
ATOM 1516 C CA . SER A 1 191 ? -18.370 1.710 -37.470 1.00 44.28 191 SER A CA 1
ATOM 1517 C C . SER A 1 191 ? -18.877 2.879 -36.636 1.00 44.28 191 SER A C 1
ATOM 1519 O O . SER A 1 191 ? -20.011 3.315 -36.811 1.00 44.28 191 SER A O 1
ATOM 1521 N N . ASN A 1 192 ? -17.984 3.429 -35.814 1.00 38.75 192 ASN A N 1
ATOM 1522 C CA . ASN A 1 192 ? -18.110 4.684 -35.064 1.00 38.75 192 ASN A CA 1
ATOM 1523 C C . ASN A 1 192 ? -18.793 4.609 -33.693 1.00 38.75 192 ASN A C 1
ATOM 1525 O O . ASN A 1 192 ? -19.920 5.062 -33.532 1.00 38.75 192 ASN A O 1
ATOM 1529 N N . GLN A 1 193 ? -18.041 4.168 -32.681 1.00 45.31 193 GLN A N 1
ATOM 1530 C CA . GLN A 1 193 ? -17.930 4.950 -31.438 1.00 45.31 193 GLN A CA 1
ATOM 1531 C C . GLN A 1 193 ? -16.466 4.976 -30.975 1.00 45.31 193 GLN A C 1
ATOM 1533 O O . GLN A 1 193 ? -16.101 4.421 -29.944 1.00 45.31 193 GLN A O 1
ATOM 1538 N N . ASP A 1 194 ? -15.628 5.608 -31.799 1.00 43.78 194 ASP A N 1
ATOM 1539 C CA . ASP A 1 194 ? -14.487 6.385 -31.319 1.00 43.78 194 ASP A CA 1
ATOM 1540 C C . ASP A 1 194 ? -14.980 7.828 -31.136 1.00 43.78 194 ASP A C 1
ATOM 1542 O O . ASP A 1 194 ? -15.714 8.341 -31.984 1.00 43.78 194 ASP A O 1
ATOM 1546 N N . GLY A 1 195 ? -14.604 8.456 -30.023 1.00 45.03 195 GLY A N 1
ATOM 1547 C CA . GLY A 1 195 ? -14.804 9.886 -29.800 1.00 45.03 195 GLY A CA 1
ATOM 1548 C C . GLY A 1 195 ? -15.924 10.254 -28.827 1.00 45.03 195 GLY A C 1
ATOM 1549 O O . GLY A 1 195 ? -17.030 10.607 -29.231 1.00 45.03 195 GLY A O 1
ATOM 1550 N N . ALA A 1 196 ? -15.593 10.320 -27.538 1.00 39.06 196 ALA A N 1
ATOM 1551 C CA . ALA A 1 196 ? -16.178 11.329 -26.659 1.00 39.06 196 ALA A CA 1
ATOM 1552 C C . ALA A 1 196 ? -15.040 12.029 -25.883 1.00 39.06 196 ALA A C 1
ATOM 1554 O O . ALA A 1 196 ? -14.230 11.339 -25.261 1.00 39.06 196 ALA A O 1
ATOM 1555 N N . PRO A 1 197 ? -14.923 13.365 -25.987 1.00 39.84 197 PRO A N 1
ATOM 1556 C CA . PRO A 1 197 ? -13.767 14.131 -25.536 1.00 39.84 197 PRO A CA 1
ATOM 1557 C C . PRO A 1 197 ? -13.767 14.437 -24.033 1.00 39.84 197 PRO A C 1
ATOM 1559 O O . PRO A 1 197 ? -14.775 14.333 -23.341 1.00 39.84 197 PRO A O 1
ATOM 1562 N N . VAL A 1 198 ? -12.574 14.840 -23.599 1.00 42.41 198 VAL A N 1
ATOM 1563 C CA . VAL A 1 198 ? -12.178 15.359 -22.289 1.00 42.41 198 VAL A CA 1
ATOM 1564 C C . VAL A 1 198 ? -12.983 16.589 -21.844 1.00 42.41 198 VAL A C 1
ATOM 1566 O O . VAL A 1 198 ? -13.161 17.526 -22.621 1.00 42.41 198 VAL A O 1
ATOM 1569 N N . GLU A 1 199 ? -13.366 16.600 -20.567 1.00 40.72 199 GLU A N 1
ATOM 1570 C CA . GLU A 1 199 ? -13.435 17.787 -19.699 1.00 40.72 199 GLU A CA 1
ATOM 1571 C C . GLU A 1 199 ? -12.873 17.419 -18.320 1.00 40.72 199 GLU A C 1
ATOM 1573 O O . GLU A 1 199 ? -13.187 16.305 -17.836 1.00 40.72 199 GLU A O 1
#

Radius of gyration: 27.33 Å; Cα contacts (8 Å, |Δi|>4): 241; chains: 1; bounding box: 82×38×70 Å

Nearest PDB structures (foldseek):
  8guo-assembly1_A  TM=6.575E-01  e=3.539E-06  Staphylococcus aureus subsp. aureus NCTC 8325
  2ia1-assembly1_A  TM=6.409E-01  e=2.038E-06  Halalkalibacterium halodurans
  8gup-assembly2_B  TM=6.487E-01  e=4.522E-06  Staphylococcus aureus subsp. aureus NCTC 8325
  3m7m-assembly1_X  TM=3.062E-01  e=1.516E-01  Escherichia coli K-12

Solvent-accessible surface area (backbone atoms only — not comparable to full-atom values): 12481 Å² total; per-residue (Å²): 132,83,75,82,72,53,49,51,72,69,58,47,51,49,46,56,50,49,41,52,52,52,49,61,72,68,50,62,88,62,56,38,37,37,44,38,41,40,33,46,42,47,85,42,71,50,77,50,28,37,36,28,33,75,90,66,55,73,42,81,41,84,74,63,71,64,50,59,52,46,51,52,51,47,42,60,28,58,37,38,87,46,53,16,51,63,26,34,35,41,38,38,39,34,68,93,79,49,70,49,79,49,72,40,67,63,80,69,86,63,94,70,78,76,60,61,63,24,57,55,39,24,50,69,76,36,44,45,38,73,92,50,51,46,68,65,57,55,52,54,57,73,67,35,74,75,77,76,73,81,77,68,81,67,74,77,77,73,78,81,72,79,77,91,65,98,69,82,52,97,84,79,57,89,75,82,92,69,80,82,80,78,93,73,81,92,85,74,94,80,78,84,89,77,89,83,84,90,132

Mean predicted aligned error: 14.56 Å

pLDDT: mean 78.94, std 19.62, range [35.81, 96.44]